Protein AF-0000000075737250 (afdb_homodimer)

Nearest PDB structures (foldseek):
  8gl3-assembly1_A  TM=5.917E-01  e=2.387E+00  synthetic construct
  6egc-assembly1_A  TM=5.040E-01  e=2.638E+00  synthetic construct
  6yue-assembly1_A-2  TM=3.062E-01  e=2.387E+00  Escherichia coli K-12
  7jh6-assembly4_D  TM=3.052E-01  e=5.858E+00  synthetic construct
  8gl3-assembly1_A  TM=5.915E-01  e=2.584E+00  synthetic construct

Solvent-accessible surface area (backbone atoms only — not comparable to full-atom values): 15837 Å² total; per-residue (Å²): 129,85,59,59,66,49,53,31,46,33,49,23,52,56,20,43,26,50,40,53,8,36,48,44,36,41,42,72,28,48,48,57,51,40,73,73,45,60,70,89,55,30,60,65,51,48,50,57,48,48,53,52,42,49,60,50,37,53,52,27,51,48,46,25,49,55,25,47,52,48,43,35,59,76,65,67,42,67,72,42,51,76,34,73,80,37,46,30,56,40,41,47,52,51,53,50,51,52,49,51,45,42,63,70,43,36,42,77,67,41,45,50,60,52,46,50,54,40,33,72,75,37,39,68,63,41,50,49,51,52,40,51,53,37,45,50,51,42,51,53,50,52,51,28,51,44,35,46,55,27,40,74,68,56,73,89,128,85,61,59,66,50,54,31,47,34,48,22,51,54,20,44,26,49,38,54,8,35,48,45,36,42,42,72,28,49,47,56,52,40,72,74,45,62,70,90,53,31,59,65,50,48,49,56,47,46,52,52,42,49,60,50,38,53,52,26,50,49,46,26,49,55,26,48,52,47,44,35,59,76,67,65,44,67,72,44,51,77,34,75,77,37,46,30,57,39,42,46,52,51,54,49,51,52,49,50,44,41,63,70,45,36,42,77,67,42,45,52,61,53,46,48,54,40,33,71,75,37,38,68,62,40,52,50,51,52,41,52,54,38,46,51,52,43,51,54,49,50,52,28,52,43,35,46,56,27,40,74,68,58,73,86

Structure (mmCIF, N/CA/C/O backbone):
data_AF-0000000075737250-model_v1
#
loop_
_entity.id
_entity.type
_entity.pdbx_description
1 polymer 'Copper resistance protein D domain-containing protein'
#
loop_
_atom_site.group_PDB
_atom_site.id
_atom_site.type_symbol
_atom_site.label_atom_id
_atom_site.label_alt_id
_atom_site.label_comp_id
_atom_site.label_asym_id
_atom_site.label_entity_id
_atom_site.label_seq_id
_atom_site.pdbx_PDB_ins_code
_atom_site.Cartn_x
_atom_site.Cartn_y
_atom_site.Cartn_z
_atom_site.occupancy
_atom_site.B_iso_or_equiv
_atom_site.auth_seq_id
_atom_site.auth_comp_id
_atom_site.auth_asym_id
_atom_site.auth_atom_id
_atom_site.pdbx_PDB_model_num
ATOM 1 N N . MET A 1 1 ? 3.637 -14.562 -28.312 1 54.25 1 MET A N 1
ATOM 2 C CA . MET A 1 1 ? 2.422 -13.781 -28.109 1 54.25 1 MET A CA 1
ATOM 3 C C . MET A 1 1 ? 2.352 -13.25 -26.672 1 54.25 1 MET A C 1
ATOM 5 O O . MET A 1 1 ? 2.867 -13.883 -25.75 1 54.25 1 MET A O 1
ATOM 9 N N . LEU A 1 2 ? 1.96 -12.047 -26.562 1 67.56 2 LEU A N 1
ATOM 10 C CA . LEU A 1 2 ? 1.907 -11.438 -25.234 1 67.56 2 LEU A CA 1
ATOM 11 C C . LEU A 1 2 ? 0.906 -12.172 -24.344 1 67.56 2 LEU A C 1
ATOM 13 O O . LEU A 1 2 ? -0.199 -12.5 -24.781 1 67.56 2 LEU A O 1
ATOM 17 N N . ASP A 1 3 ? 1.273 -12.703 -23.219 1 87.5 3 ASP A N 1
ATOM 18 C CA . ASP A 1 3 ? 0.398 -13.344 -22.25 1 87.5 3 ASP A CA 1
ATOM 19 C C . ASP A 1 3 ? -0.458 -12.312 -21.516 1 87.5 3 ASP A C 1
ATOM 21 O O . ASP A 1 3 ? -0.043 -11.766 -20.484 1 87.5 3 ASP A O 1
ATOM 25 N N . TRP A 1 4 ? -1.655 -12.023 -22.188 1 89.44 4 TRP A N 1
ATOM 26 C CA . TRP A 1 4 ? -2.523 -10.945 -21.703 1 89.44 4 TRP A CA 1
ATOM 27 C C . TRP A 1 4 ? -2.951 -11.188 -20.266 1 89.44 4 TRP A C 1
ATOM 29 O O . TRP A 1 4 ? -2.951 -10.266 -19.453 1 89.44 4 TRP A O 1
ATOM 39 N N . PRO A 1 5 ? -3.252 -12.383 -19.922 1 90.5 5 PRO A N 1
ATOM 40 C CA . PRO A 1 5 ? -3.629 -12.617 -18.516 1 90.5 5 PRO A CA 1
ATOM 41 C C . PRO A 1 5 ? -2.525 -12.227 -17.547 1 90.5 5 PRO A C 1
ATOM 43 O O . PRO A 1 5 ? -2.811 -11.711 -16.453 1 90.5 5 PRO A O 1
ATOM 46 N N . THR A 1 6 ? -1.335 -12.398 -17.938 1 91.81 6 THR A N 1
ATOM 47 C CA . THR A 1 6 ? -0.219 -12.016 -17.078 1 91.81 6 THR A CA 1
ATOM 48 C C . THR A 1 6 ? -0.12 -10.5 -16.969 1 91.81 6 THR A C 1
ATOM 50 O O . THR A 1 6 ? 0.128 -9.969 -15.883 1 91.81 6 THR A O 1
ATOM 53 N N . VAL A 1 7 ? -0.285 -9.828 -18.047 1 94.81 7 VAL A N 1
ATOM 54 C CA . VAL A 1 7 ? -0.243 -8.367 -18.062 1 94.81 7 VAL A CA 1
ATOM 55 C C . VAL A 1 7 ? -1.323 -7.809 -17.141 1 94.81 7 VAL A C 1
ATOM 57 O O . VAL A 1 7 ? -1.057 -6.918 -16.328 1 94.81 7 VAL A O 1
ATOM 60 N N . PHE A 1 8 ? -2.5 -8.344 -17.234 1 96.75 8 PHE A N 1
ATOM 61 C CA . PHE A 1 8 ? -3.605 -7.848 -16.422 1 96.75 8 PHE A CA 1
ATOM 62 C C . PHE A 1 8 ? -3.408 -8.203 -14.953 1 96.75 8 PHE A C 1
ATOM 64 O O . PHE A 1 8 ? -3.816 -7.457 -14.062 1 96.75 8 PHE A O 1
ATOM 71 N N . ARG A 1 9 ? -2.748 -9.32 -14.758 1 96.25 9 ARG A N 1
ATOM 72 C CA . ARG A 1 9 ? -2.395 -9.672 -13.383 1 96.25 9 ARG A CA 1
ATOM 73 C C . ARG A 1 9 ? -1.434 -8.648 -12.789 1 96.25 9 ARG A C 1
ATOM 75 O O . ARG A 1 9 ? -1.565 -8.266 -11.625 1 96.25 9 ARG A O 1
ATOM 82 N N . ILE A 1 10 ? -0.51 -8.211 -13.578 1 96.81 10 ILE A N 1
ATOM 83 C CA . ILE A 1 10 ? 0.449 -7.199 -13.148 1 96.81 10 ILE A CA 1
ATOM 84 C C . ILE A 1 10 ? -0.285 -5.906 -12.805 1 96.81 10 ILE A C 1
ATOM 86 O O . ILE A 1 10 ? -0.061 -5.324 -11.742 1 96.81 10 ILE A O 1
ATOM 90 N N . ILE A 1 11 ? -1.168 -5.496 -13.672 1 98 11 ILE A N 1
ATOM 91 C CA . ILE A 1 11 ? -1.945 -4.285 -13.438 1 98 11 ILE A CA 1
ATOM 92 C C . ILE A 1 11 ? -2.768 -4.434 -12.156 1 98 11 ILE A C 1
ATOM 94 O O . ILE A 1 11 ? -2.834 -3.512 -11.344 1 98 11 ILE A O 1
ATOM 98 N N . HIS A 1 12 ? -3.365 -5.602 -12.008 1 98.5 12 HIS A N 1
ATOM 99 C CA . HIS A 1 12 ? -4.219 -5.883 -10.859 1 98.5 12 HIS A CA 1
ATOM 100 C C . HIS A 1 12 ? -3.439 -5.773 -9.555 1 98.5 12 HIS A C 1
ATOM 102 O O . HIS A 1 12 ? -3.85 -5.055 -8.641 1 98.5 12 HIS A O 1
ATOM 108 N N . VAL A 1 13 ? -2.297 -6.391 -9.508 1 98.19 13 VAL A N 1
ATOM 109 C CA . VAL A 1 13 ? -1.513 -6.457 -8.273 1 98.19 13 VAL A CA 1
ATOM 110 C C . VAL A 1 13 ? -0.919 -5.082 -7.969 1 98.19 13 VAL A C 1
ATOM 112 O O . VAL A 1 13 ? -0.938 -4.637 -6.816 1 98.19 13 VAL A O 1
ATOM 115 N N . LEU A 1 14 ? -0.451 -4.383 -8.977 1 98.69 14 LEU A N 1
ATOM 116 C CA . LEU A 1 14 ? 0.078 -3.041 -8.758 1 98.69 14 LEU A CA 1
ATOM 117 C C . LEU A 1 14 ? -1.009 -2.105 -8.242 1 98.69 14 LEU A C 1
ATOM 119 O O . LEU A 1 14 ? -0.759 -1.291 -7.348 1 98.69 14 LEU A O 1
ATOM 123 N N . GLY A 1 15 ? -2.189 -2.207 -8.836 1 98.81 15 GLY A N 1
ATOM 124 C CA . GLY A 1 15 ? -3.312 -1.416 -8.359 1 98.81 15 GLY A CA 1
ATOM 125 C C . GLY A 1 15 ? -3.678 -1.715 -6.914 1 98.81 15 GLY A C 1
ATOM 126 O O . GLY A 1 15 ? -3.967 -0.801 -6.141 1 98.81 15 GLY A O 1
ATOM 127 N N . VAL A 1 16 ? -3.643 -2.986 -6.559 1 98.75 16 VAL A N 1
ATOM 128 C CA . VAL A 1 16 ? -3.99 -3.41 -5.207 1 98.75 16 VAL A CA 1
ATOM 129 C C . VAL A 1 16 ? -2.959 -2.879 -4.215 1 98.75 16 VAL A C 1
ATOM 131 O O . VAL A 1 16 ? -3.314 -2.4 -3.135 1 98.75 16 VAL A O 1
ATOM 134 N N . VAL A 1 17 ? -1.713 -2.934 -4.559 1 98.81 17 VAL A N 1
ATOM 135 C CA . VAL A 1 17 ? -0.652 -2.438 -3.686 1 98.81 17 VAL A CA 1
ATOM 136 C C . VAL A 1 17 ? -0.867 -0.953 -3.406 1 98.81 17 VAL A C 1
ATOM 138 O O . VAL A 1 17 ? -0.758 -0.509 -2.26 1 98.81 17 VAL A O 1
ATOM 141 N N . HIS A 1 18 ? -1.157 -0.229 -4.477 1 98.81 18 HIS A N 1
ATOM 142 C CA . HIS A 1 18 ? -1.388 1.203 -4.324 1 98.81 18 HIS A CA 1
ATOM 143 C C . HIS A 1 18 ? -2.654 1.477 -3.521 1 98.81 18 HIS A C 1
ATOM 145 O O . HIS A 1 18 ? -2.625 2.227 -2.545 1 98.81 18 HIS A O 1
ATOM 151 N N . TRP A 1 19 ? -3.752 0.821 -3.883 1 98.69 19 TRP A N 1
ATOM 152 C CA . TRP A 1 19 ? -5.074 1.078 -3.322 1 98.69 19 TRP A CA 1
ATOM 153 C C . TRP A 1 19 ? -5.156 0.604 -1.875 1 98.69 19 TRP A C 1
ATOM 155 O O . TRP A 1 19 ? -5.402 1.401 -0.967 1 98.69 19 TRP A O 1
ATOM 165 N N . ILE A 1 20 ? -4.859 -0.612 -1.604 1 98.75 20 ILE A N 1
ATOM 166 C CA . ILE A 1 20 ? -4.953 -1.181 -0.264 1 98.75 20 ILE A CA 1
ATOM 167 C C . ILE A 1 20 ? -3.834 -0.627 0.613 1 98.75 20 ILE A C 1
ATOM 169 O O . ILE A 1 20 ? -4.039 -0.361 1.8 1 98.75 20 ILE A O 1
ATOM 173 N N . GLY A 1 21 ? -2.67 -0.458 0.052 1 98.69 21 GLY A N 1
ATOM 174 C CA . GLY A 1 21 ? -1.596 0.183 0.793 1 98.69 21 GLY A CA 1
ATOM 175 C C . GLY A 1 21 ? -1.951 1.577 1.274 1 98.69 21 GLY A C 1
ATOM 176 O O . GLY A 1 21 ? -1.624 1.952 2.402 1 98.69 21 GLY A O 1
ATOM 177 N N . GLY A 1 22 ? -2.561 2.311 0.386 1 98.5 22 GLY A N 1
ATOM 178 C CA . GLY A 1 22 ? -3.02 3.633 0.779 1 98.5 22 GLY A CA 1
ATOM 179 C C . GLY A 1 22 ? -4.066 3.6 1.879 1 98.5 22 GLY A C 1
ATOM 180 O O . 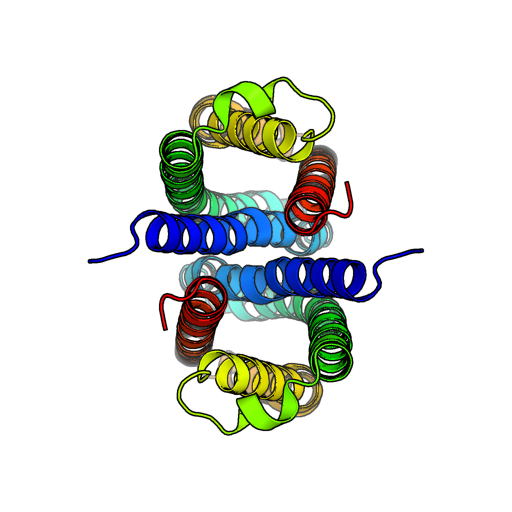GLY A 1 22 ? -4.043 4.43 2.791 1 98.5 22 GLY A O 1
ATOM 181 N N . LEU A 1 23 ? -4.934 2.645 1.768 1 98.38 23 LEU A N 1
ATOM 182 C CA . LEU A 1 23 ? -5.938 2.461 2.812 1 98.38 23 LEU A CA 1
ATOM 183 C C . LEU A 1 23 ? -5.273 2.172 4.156 1 98.38 23 LEU A C 1
ATOM 185 O O . LEU A 1 23 ? -5.676 2.727 5.18 1 98.38 23 LEU A O 1
ATOM 189 N N . LEU A 1 24 ? -4.289 1.346 4.145 1 98.75 24 LEU A N 1
ATOM 190 C CA . LEU A 1 24 ? -3.568 1.022 5.371 1 98.75 24 LEU A CA 1
ATOM 191 C C . LEU A 1 24 ? -2.846 2.25 5.918 1 98.75 24 LEU A C 1
ATOM 193 O O . LEU A 1 24 ? -2.803 2.459 7.133 1 98.75 24 LEU A O 1
ATOM 197 N N . PHE A 1 25 ? -2.332 3.055 5.059 1 98.81 25 PHE A N 1
ATOM 198 C CA . PHE A 1 25 ? -1.624 4.258 5.484 1 98.81 25 PHE A CA 1
ATOM 199 C C . PHE A 1 25 ? -2.578 5.242 6.148 1 98.81 25 PHE A C 1
ATOM 201 O O . PHE A 1 25 ? -2.25 5.828 7.18 1 98.81 25 PHE A O 1
ATOM 208 N N . VAL A 1 26 ? -3.736 5.402 5.539 1 97.94 26 VAL A N 1
ATOM 209 C CA . VAL A 1 26 ? -4.738 6.289 6.125 1 97.94 26 VAL A CA 1
ATOM 210 C C . VAL A 1 26 ? -5.148 5.766 7.5 1 97.94 26 VAL A C 1
ATOM 212 O O . VAL A 1 26 ? -5.242 6.535 8.461 1 97.94 26 VAL A O 1
ATOM 215 N N . THR A 1 27 ? -5.277 4.492 7.602 1 98.25 27 THR A N 1
ATOM 216 C CA . THR A 1 27 ? -5.801 3.857 8.805 1 98.25 27 THR A CA 1
ATOM 217 C C . THR A 1 27 ? -4.77 3.906 9.93 1 98.25 27 THR A C 1
ATOM 219 O O . THR A 1 27 ? -5.105 4.23 11.07 1 98.25 27 THR A O 1
ATOM 222 N N . PHE A 1 28 ? -3.525 3.672 9.57 1 98.5 28 PHE A N 1
ATOM 223 C CA . PHE A 1 28 ? -2.588 3.389 10.648 1 98.5 28 PHE A CA 1
ATOM 224 C C . PHE A 1 28 ? -1.606 4.543 10.828 1 98.5 28 PHE A C 1
ATOM 226 O O . PHE A 1 28 ? -0.837 4.562 11.797 1 98.5 28 PHE A O 1
ATOM 233 N N . VAL A 1 29 ? -1.65 5.512 9.922 1 98.38 29 VAL A N 1
ATOM 234 C CA . VAL A 1 29 ? -0.689 6.605 10.039 1 98.38 29 VAL A CA 1
ATOM 235 C C . VAL A 1 29 ? -1.427 7.941 10.07 1 98.38 29 VAL A C 1
ATOM 237 O O . VAL A 1 29 ? -1.33 8.688 11.047 1 98.38 29 VAL A O 1
ATOM 240 N N . ILE A 1 30 ? -2.287 8.203 9.078 1 97.31 30 ILE A N 1
ATOM 241 C CA . ILE A 1 30 ? -2.891 9.531 8.945 1 97.31 30 ILE A CA 1
ATOM 242 C C . ILE A 1 30 ? -3.879 9.758 10.086 1 97.31 30 ILE A C 1
ATOM 244 O O . ILE A 1 30 ? -3.717 10.688 10.883 1 97.31 30 ILE A O 1
ATOM 248 N N . LEU A 1 31 ? -4.824 8.867 10.203 1 96.62 31 LEU A N 1
ATOM 249 C CA . LEU A 1 31 ? -5.934 9.109 11.117 1 96.62 31 LEU A CA 1
ATOM 250 C C . LEU A 1 31 ? -5.453 9.109 12.57 1 96.62 31 LEU A C 1
ATOM 252 O O . LEU A 1 31 ? -5.773 10.016 13.336 1 96.62 31 LEU A O 1
ATOM 256 N N . PRO A 1 32 ? -4.586 8.172 12.945 1 96.88 32 PRO A N 1
ATOM 257 C CA . PRO A 1 32 ? -4.062 8.258 14.312 1 96.88 32 PRO A CA 1
ATOM 258 C C . PRO A 1 32 ? -3.236 9.516 14.547 1 96.88 32 PRO A C 1
ATOM 260 O O . PRO A 1 32 ? -3.27 10.078 15.648 1 96.88 32 PRO A O 1
ATOM 263 N N . SER A 1 33 ? -2.469 9.969 13.555 1 95.88 33 SER A N 1
ATOM 264 C CA . SER A 1 33 ? -1.669 11.18 13.695 1 95.88 33 SER A CA 1
ATOM 265 C C . SER A 1 33 ? -2.555 12.414 13.844 1 95.88 33 SER A C 1
ATOM 267 O O . SER A 1 33 ? -2.244 13.312 14.625 1 95.88 33 SER A O 1
ATOM 269 N N . LEU A 1 34 ? -3.643 12.43 13.102 1 93.81 34 LEU A N 1
ATOM 270 C CA . LEU A 1 34 ? -4.574 13.547 13.188 1 93.81 34 LEU A CA 1
ATOM 271 C C . LEU A 1 34 ? -5.211 13.617 14.57 1 93.81 34 LEU A C 1
ATOM 273 O O . LEU A 1 34 ? -5.438 14.711 15.102 1 93.81 34 LEU A O 1
ATOM 277 N N . LEU A 1 35 ? -5.43 12.438 15.172 1 94.62 35 LEU A N 1
ATOM 278 C CA . LEU A 1 35 ? -6.062 12.391 16.484 1 94.62 35 LEU A CA 1
ATOM 279 C C . LEU A 1 35 ? -5.121 12.922 17.562 1 94.62 35 LEU A C 1
ATOM 281 O O . LEU A 1 35 ? -5.559 13.258 18.656 1 94.62 35 LEU A O 1
ATOM 285 N N . ASP A 1 36 ? -3.793 13.086 17.203 1 93.69 36 ASP A N 1
ATOM 286 C CA . ASP A 1 36 ? -2.799 13.633 18.125 1 93.69 36 ASP A CA 1
ATOM 287 C C . ASP A 1 36 ? -2.637 15.133 17.922 1 93.69 36 ASP A C 1
ATOM 289 O O . ASP A 1 36 ? -1.916 15.789 18.688 1 93.69 36 ASP A O 1
ATOM 293 N N . MET A 1 37 ? -3.314 15.695 16.938 1 92.25 37 MET A N 1
ATOM 294 C CA . MET A 1 37 ? -3.186 17.109 16.609 1 92.25 37 MET A CA 1
ATOM 295 C C . MET A 1 37 ? -4.32 17.922 17.234 1 92.25 37 MET A C 1
ATOM 297 O O . MET A 1 37 ? -5.293 17.344 17.734 1 92.25 37 MET A O 1
ATOM 301 N N . GLU A 1 38 ? -4.137 19.25 17.188 1 92.56 38 GLU A N 1
ATOM 302 C CA . GLU A 1 38 ? -5.215 20.156 17.594 1 92.56 38 GLU A CA 1
ATOM 303 C C . GLU A 1 38 ? -6.43 20 16.672 1 92.56 38 GLU A C 1
ATOM 305 O O . GLU A 1 38 ? -6.289 19.844 15.461 1 92.56 38 GLU A O 1
ATOM 310 N N . ALA A 1 39 ? -7.566 20.031 17.281 1 90.56 39 ALA A N 1
ATOM 311 C CA . ALA A 1 39 ? -8.828 19.781 16.578 1 90.56 39 ALA A CA 1
ATOM 312 C C . ALA A 1 39 ? -8.984 20.703 15.375 1 90.56 39 ALA A C 1
ATOM 314 O O . ALA A 1 39 ? -9.477 20.281 14.32 1 90.56 39 ALA A O 1
ATOM 315 N N . THR A 1 40 ? -8.539 21.953 15.477 1 88.56 40 THR A N 1
ATOM 316 C CA . THR A 1 40 ? -8.758 22.969 14.445 1 88.56 40 THR A CA 1
ATOM 317 C C . THR A 1 40 ? -7.914 22.656 13.211 1 88.56 40 THR A C 1
ATOM 319 O O . THR A 1 40 ? -8.195 23.172 12.125 1 88.56 40 THR A O 1
ATOM 322 N N . ARG A 1 41 ? -6.957 21.75 13.352 1 89.81 41 ARG A N 1
ATOM 323 C CA . ARG A 1 41 ? -6.035 21.5 12.25 1 89.81 41 ARG A CA 1
ATOM 324 C C . ARG A 1 41 ? -6.359 20.188 11.562 1 89.81 41 ARG A C 1
ATOM 326 O O . ARG A 1 41 ? -5.875 19.922 10.461 1 89.81 41 ARG A O 1
ATOM 333 N N . ARG A 1 42 ? -7.195 19.422 12.141 1 91.56 42 ARG A N 1
ATOM 334 C CA . ARG A 1 42 ? -7.434 18.062 11.695 1 91.56 42 ARG A CA 1
ATOM 335 C C . ARG A 1 42 ? -8.18 18.031 10.367 1 91.56 42 ARG A C 1
ATOM 337 O O . ARG A 1 42 ? -7.73 17.406 9.406 1 91.56 42 ARG A O 1
ATOM 344 N N . LEU A 1 43 ? -9.242 18.734 10.344 1 89.69 43 LEU A N 1
ATOM 345 C CA . LEU A 1 43 ? -10.133 18.641 9.195 1 89.69 43 LEU A CA 1
ATOM 346 C C . LEU A 1 43 ? -9.461 19.156 7.934 1 89.69 43 LEU A C 1
ATOM 348 O O . LEU A 1 43 ? -9.461 18.484 6.902 1 89.69 43 LEU A O 1
ATOM 352 N N . PRO A 1 44 ? -8.828 20.328 7.965 1 88.38 44 PRO A N 1
ATOM 353 C CA . PRO A 1 44 ? -8.195 20.812 6.734 1 88.38 44 PRO A CA 1
ATOM 354 C C . PRO A 1 44 ? -7.09 19.891 6.238 1 88.38 44 PRO A C 1
ATOM 356 O O . PRO A 1 44 ? -6.941 19.688 5.031 1 88.38 44 PRO A O 1
ATOM 359 N N . LEU A 1 45 ? -6.359 19.391 7.102 1 90.5 45 LEU A N 1
ATOM 360 C CA . LEU A 1 45 ? -5.277 18.484 6.723 1 90.5 45 LEU A CA 1
ATOM 361 C C . LEU A 1 45 ? -5.828 17.188 6.156 1 90.5 45 LEU A C 1
ATOM 363 O O . LEU A 1 45 ? -5.355 16.703 5.125 1 90.5 45 LEU A O 1
ATOM 367 N N . PHE A 1 46 ? -6.805 16.641 6.867 1 91.69 46 PHE A N 1
ATOM 368 C CA . PHE A 1 46 ? -7.422 15.414 6.395 1 91.69 46 PHE A CA 1
ATOM 369 C C . PHE A 1 46 ? -8.023 15.602 5.008 1 91.69 46 PHE A C 1
ATOM 371 O O . PHE A 1 46 ? -7.871 14.742 4.137 1 91.69 46 PHE A O 1
ATOM 378 N N . ASP A 1 47 ? -8.633 16.703 4.816 1 88.81 47 ASP A N 1
ATOM 379 C CA . ASP A 1 47 ? -9.273 16.984 3.539 1 88.81 47 ASP A CA 1
ATOM 380 C C . ASP A 1 47 ? -8.25 17.047 2.408 1 88.81 47 ASP A C 1
ATOM 382 O O . ASP A 1 47 ? -8.484 16.484 1.331 1 88.81 47 ASP A O 1
ATOM 386 N N . ALA A 1 48 ? -7.215 17.656 2.611 1 90.44 48 ALA A N 1
ATOM 387 C CA . ALA A 1 48 ? -6.184 17.812 1.59 1 90.44 48 ALA A CA 1
ATOM 388 C C . ALA A 1 48 ? -5.578 16.453 1.227 1 90.44 48 ALA A C 1
ATOM 390 O O . ALA A 1 48 ? -5.445 16.125 0.046 1 90.44 48 ALA A O 1
ATOM 391 N N . LEU A 1 49 ? -5.246 15.68 2.25 1 94.38 49 LEU A N 1
ATOM 392 C CA . LEU A 1 49 ? -4.621 14.375 2.029 1 94.38 49 LEU A CA 1
ATOM 393 C C . LEU A 1 49 ? -5.613 13.398 1.412 1 94.38 49 LEU A C 1
ATOM 395 O O . LEU A 1 49 ? -5.266 12.656 0.491 1 94.38 49 LEU A O 1
ATOM 399 N N . GLU A 1 50 ? -6.816 13.43 1.92 1 91.31 50 GLU A N 1
ATOM 400 C CA . GLU A 1 50 ? -7.848 12.508 1.445 1 91.31 50 GLU A CA 1
ATOM 401 C C . GLU A 1 50 ? -8.219 12.805 -0.006 1 91.31 50 GLU A C 1
ATOM 403 O O . GLU A 1 50 ? -8.422 11.875 -0.798 1 91.31 50 GLU A O 1
ATOM 408 N N . ARG A 1 51 ? -8.352 14.062 -0.357 1 91.12 51 ARG A N 1
ATOM 409 C CA . ARG A 1 51 ? -8.703 14.43 -1.726 1 91.12 51 ARG A CA 1
ATOM 410 C C . ARG A 1 51 ? -7.641 13.945 -2.709 1 91.12 51 ARG A C 1
ATOM 412 O O . ARG A 1 51 ? -7.969 13.445 -3.787 1 91.12 51 ARG A O 1
ATOM 419 N N . ARG A 1 52 ? -6.453 14.102 -2.387 1 95 52 ARG A N 1
ATOM 420 C CA . ARG A 1 52 ? -5.359 13.688 -3.26 1 95 52 ARG A CA 1
ATOM 421 C C . ARG A 1 52 ? -5.328 12.172 -3.416 1 95 52 ARG A C 1
ATOM 423 O O . ARG A 1 52 ? -5.176 11.656 -4.527 1 95 52 ARG A O 1
ATOM 430 N N . PHE A 1 53 ? -5.473 11.555 -2.287 1 96.88 53 PHE A N 1
ATOM 431 C CA . PHE A 1 53 ? -5.449 10.102 -2.359 1 96.88 53 PHE A CA 1
ATOM 432 C C . PHE A 1 53 ? -6.688 9.57 -3.074 1 96.88 53 PHE A C 1
ATOM 434 O O . PHE A 1 53 ? -6.598 8.633 -3.867 1 96.88 53 PHE A O 1
ATOM 441 N N . ALA A 1 54 ? -7.812 10.125 -2.746 1 94.56 54 ALA A N 1
ATOM 442 C CA . ALA A 1 54 ? -9.055 9.656 -3.346 1 94.56 54 ALA A CA 1
ATOM 443 C C . ALA A 1 54 ? -9.008 9.766 -4.867 1 94.56 54 ALA A C 1
ATOM 445 O O . ALA A 1 54 ? -9.516 8.898 -5.578 1 94.56 54 ALA A O 1
ATOM 446 N N . ALA A 1 55 ? -8.453 10.789 -5.383 1 95.12 55 ALA A N 1
ATOM 447 C CA . ALA A 1 55 ? -8.312 10.953 -6.828 1 95.12 55 ALA A CA 1
ATOM 448 C C . ALA A 1 55 ? -7.48 9.82 -7.43 1 95.12 55 ALA A C 1
ATOM 450 O O . ALA A 1 55 ? -7.812 9.297 -8.492 1 95.12 55 ALA A O 1
ATOM 451 N N . GLN A 1 56 ? -6.438 9.422 -6.766 1 97.94 56 GLN A N 1
ATOM 452 C CA . GLN A 1 56 ? -5.59 8.328 -7.223 1 97.94 56 GLN A CA 1
ATOM 453 C C . GLN A 1 56 ? -6.289 6.98 -7.043 1 97.94 56 GLN A C 1
ATOM 455 O O . GLN A 1 56 ? -6.199 6.105 -7.906 1 97.94 56 GLN A O 1
ATOM 460 N N . ALA A 1 57 ? -6.953 6.84 -5.863 1 97.38 57 ALA A N 1
ATOM 461 C CA . ALA A 1 57 ? -7.621 5.582 -5.543 1 97.38 57 ALA A CA 1
ATOM 462 C C . ALA A 1 57 ? -8.734 5.281 -6.547 1 97.38 57 ALA A C 1
ATOM 464 O O . ALA A 1 57 ? -8.992 4.117 -6.859 1 97.38 57 ALA A O 1
ATOM 465 N N . ARG A 1 58 ? -9.375 6.305 -7.09 1 97.12 58 ARG A N 1
ATOM 466 C CA . ARG A 1 58 ? -10.391 6.105 -8.117 1 97.12 58 ARG A CA 1
ATOM 467 C C . ARG A 1 58 ? -9.789 5.445 -9.359 1 97.12 58 ARG A C 1
ATOM 469 O O . ARG A 1 58 ? -10.383 4.523 -9.922 1 97.12 58 ARG A O 1
ATOM 476 N N . ILE A 1 59 ? -8.656 5.863 -9.68 1 98.19 59 ILE A N 1
ATOM 477 C CA . ILE A 1 59 ? -7.984 5.305 -10.852 1 98.19 59 ILE A CA 1
ATOM 478 C C . ILE A 1 59 ? -7.527 3.879 -10.555 1 98.19 59 ILE A C 1
ATOM 480 O O . ILE A 1 59 ? -7.793 2.961 -11.336 1 98.19 59 ILE A O 1
ATOM 484 N N . SER A 1 60 ? -6.895 3.688 -9.453 1 98.31 60 SER A N 1
ATOM 485 C CA . SER A 1 60 ? -6.352 2.369 -9.148 1 98.31 60 SER A CA 1
ATOM 486 C C . SER A 1 60 ? -7.465 1.345 -8.945 1 98.31 60 SER A C 1
ATOM 488 O O . SER A 1 60 ? -7.34 0.195 -9.367 1 98.31 60 SER A O 1
ATOM 490 N N . THR A 1 61 ? -8.547 1.754 -8.266 1 98 61 THR A N 1
ATOM 491 C CA . THR A 1 61 ? -9.648 0.819 -8.055 1 98 61 THR A CA 1
ATOM 492 C C . THR A 1 61 ? -10.305 0.446 -9.383 1 98 61 THR A C 1
ATOM 494 O O . THR A 1 61 ? -10.711 -0.701 -9.578 1 98 61 THR A O 1
ATOM 497 N N . LEU A 1 62 ? -10.398 1.378 -10.312 1 98.5 62 LEU A N 1
ATOM 498 C CA . LEU A 1 62 ? -10.945 1.069 -11.633 1 98.5 62 LEU A CA 1
ATOM 499 C C . LEU A 1 62 ? -10.039 0.1 -12.383 1 98.5 62 LEU A C 1
ATOM 501 O O . LEU A 1 62 ? -10.523 -0.848 -13.008 1 98.5 62 LEU A O 1
ATOM 505 N N . LEU A 1 63 ? -8.75 0.337 -12.336 1 98.75 63 LEU A N 1
ATOM 506 C CA . LEU A 1 63 ? -7.789 -0.548 -12.984 1 98.75 63 LEU A CA 1
ATOM 507 C C . LEU A 1 63 ? -7.852 -1.949 -12.391 1 98.75 63 LEU A C 1
ATOM 509 O O . LEU A 1 63 ? -7.777 -2.943 -13.117 1 98.75 63 LEU A O 1
ATOM 513 N N . VAL A 1 64 ? -7.984 -2.012 -11.055 1 98.75 64 VAL A N 1
ATOM 514 C CA . VAL A 1 64 ? -8.094 -3.297 -10.367 1 98.75 64 VAL A CA 1
ATOM 515 C C . VAL A 1 64 ? -9.359 -4.02 -10.82 1 98.75 64 VAL A C 1
ATOM 517 O O . VAL A 1 64 ? -9.336 -5.227 -11.07 1 98.75 64 VAL A O 1
ATOM 520 N N . GLY A 1 65 ? -10.445 -3.271 -10.922 1 98.5 65 GLY A N 1
ATOM 521 C CA . GLY A 1 65 ? -11.688 -3.865 -11.391 1 98.5 65 GLY A CA 1
ATOM 522 C C . GLY A 1 65 ? -11.602 -4.379 -12.812 1 98.5 65 GLY A C 1
ATOM 523 O O . GLY A 1 65 ? -11.977 -5.52 -13.094 1 98.5 65 GLY A O 1
ATOM 524 N N . ILE A 1 66 ? -11.102 -3.504 -13.727 1 98.5 66 ILE A N 1
ATOM 525 C CA . ILE A 1 66 ? -10.984 -3.861 -15.141 1 98.5 66 ILE A CA 1
ATOM 526 C C . ILE A 1 66 ? -10.102 -5.098 -15.281 1 98.5 66 ILE A C 1
ATOM 528 O O . ILE A 1 66 ? -10.469 -6.055 -15.969 1 98.5 66 ILE A O 1
ATOM 532 N N . SER A 1 67 ? -8.984 -5.105 -14.633 1 98.25 67 SER A N 1
ATOM 533 C CA . SER A 1 67 ? -8.062 -6.234 -14.727 1 98.25 67 SER A CA 1
ATOM 534 C C . SER A 1 67 ? -8.641 -7.477 -14.062 1 98.25 67 SER A C 1
ATOM 536 O O . SER A 1 67 ? -8.5 -8.586 -14.57 1 98.25 67 SER A O 1
ATOM 538 N N . GLY A 1 68 ? -9.328 -7.324 -12.93 1 97.56 68 GLY A N 1
ATOM 539 C CA . GLY A 1 68 ? -9.953 -8.453 -12.25 1 97.56 68 GLY A CA 1
ATOM 540 C C . GLY A 1 68 ? -11.023 -9.125 -13.078 1 97.56 68 GLY A C 1
ATOM 541 O O . GLY A 1 68 ? -11.047 -10.352 -13.195 1 97.56 68 GLY A O 1
ATOM 542 N N . PHE A 1 69 ? -11.867 -8.336 -13.68 1 98.06 69 PHE A N 1
ATOM 543 C CA . PHE A 1 69 ? -12.938 -8.883 -14.508 1 98.06 69 PHE A CA 1
ATOM 544 C C . PHE A 1 69 ? -12.375 -9.539 -15.758 1 98.06 69 PHE A C 1
ATOM 546 O O . PHE A 1 69 ? -12.906 -10.547 -16.234 1 98.06 69 PHE A O 1
ATOM 553 N N . TYR A 1 70 ? -11.375 -8.922 -16.297 1 97.88 70 TYR A N 1
ATOM 554 C CA . TYR A 1 70 ? -10.742 -9.562 -17.453 1 97.88 70 TYR A CA 1
ATOM 555 C C . TYR A 1 70 ? -10.195 -10.938 -17.078 1 97.88 70 TYR A C 1
ATOM 557 O O . TYR A 1 70 ? -10.344 -11.898 -17.828 1 97.88 70 TYR A O 1
ATOM 565 N N . MET A 1 71 ? -9.547 -11.016 -15.969 1 95.81 71 MET A N 1
ATOM 566 C CA . MET A 1 71 ? -8.984 -12.297 -15.547 1 95.81 71 MET A CA 1
ATOM 567 C C . MET A 1 71 ? -10.094 -13.305 -15.281 1 95.81 71 MET A C 1
ATOM 569 O O . MET A 1 71 ? -9.938 -14.492 -15.578 1 95.81 71 MET A O 1
ATOM 573 N N . LEU A 1 72 ? -11.156 -12.844 -14.703 1 95.12 72 LEU A N 1
ATOM 574 C CA . LEU A 1 72 ? -12.297 -13.727 -14.516 1 95.12 72 LEU A CA 1
ATOM 575 C C . LEU A 1 72 ? -12.766 -14.305 -15.852 1 95.12 72 LEU A C 1
ATOM 577 O O . LEU A 1 72 ? -13.062 -15.492 -15.945 1 95.12 72 LEU A O 1
ATOM 581 N N . TYR A 1 73 ? -12.812 -13.445 -16.781 1 95.81 73 TYR A N 1
ATOM 582 C CA . TYR A 1 73 ? -13.227 -13.836 -18.125 1 95.81 73 TYR A CA 1
ATOM 583 C C . TYR A 1 73 ? -12.195 -14.75 -18.781 1 95.81 73 TYR A C 1
ATOM 585 O O . TYR A 1 73 ? -12.539 -15.82 -19.281 1 95.81 73 TYR A O 1
ATOM 593 N N . ALA A 1 74 ? -11.008 -14.375 -18.766 1 94.5 74 ALA A N 1
ATOM 594 C CA . ALA A 1 74 ? -9.93 -15.094 -19.438 1 94.5 74 ALA A CA 1
ATOM 595 C C . ALA A 1 74 ? -9.75 -16.5 -18.844 1 94.5 74 ALA A C 1
ATOM 597 O O . ALA A 1 74 ? -9.445 -17.453 -19.562 1 94.5 74 ALA A O 1
ATOM 598 N N . TYR A 1 75 ? -9.969 -16.641 -17.547 1 92.38 75 TYR A N 1
ATOM 599 C CA . TYR A 1 75 ? -9.758 -17.922 -16.875 1 92.38 75 TYR A CA 1
ATOM 600 C C . TYR A 1 75 ? -11.086 -18.656 -16.672 1 92.38 75 TYR A C 1
ATOM 602 O O . TYR A 1 75 ? -11.117 -19.734 -16.078 1 92.38 75 TYR A O 1
ATOM 610 N N . ASP A 1 76 ? -12.156 -18.109 -17.172 1 93.44 76 ASP A N 1
ATOM 611 C CA . ASP A 1 76 ? -13.492 -18.703 -17.078 1 93.44 76 ASP A CA 1
ATOM 612 C C . ASP A 1 76 ? -13.797 -19.125 -15.648 1 93.44 76 ASP A C 1
ATOM 614 O O . ASP A 1 76 ? -14.156 -20.281 -15.398 1 93.44 76 ASP A O 1
ATOM 618 N N . ARG A 1 77 ? -13.641 -18.172 -14.711 1 92.12 77 ARG A N 1
ATOM 619 C CA . ARG A 1 77 ? -13.805 -18.484 -13.297 1 92.12 77 ARG A CA 1
ATOM 620 C C . ARG A 1 77 ? -15.117 -17.922 -12.758 1 92.12 77 ARG A C 1
ATOM 622 O O . ARG A 1 77 ? -15.266 -17.719 -11.555 1 92.12 77 ARG A O 1
ATOM 629 N N . TRP A 1 78 ? -16.078 -17.75 -13.555 1 92.44 78 TRP A N 1
ATOM 630 C CA . TRP A 1 78 ? -17.359 -17.188 -13.148 1 92.44 78 TRP A CA 1
ATOM 631 C C . TRP A 1 78 ? -18.078 -18.094 -12.172 1 92.44 78 TRP A C 1
ATOM 633 O O . TRP A 1 78 ? -18.688 -17.641 -11.211 1 92.44 78 TRP A O 1
ATOM 643 N N . ALA A 1 79 ? -18.031 -19.344 -12.406 1 90.81 79 ALA A N 1
ATOM 644 C CA . ALA A 1 79 ? -18.719 -20.312 -11.562 1 90.81 79 ALA A CA 1
ATOM 645 C C . ALA A 1 79 ? -18.094 -20.359 -10.164 1 90.81 79 ALA A C 1
ATOM 647 O O . ALA A 1 79 ? -18.781 -20.656 -9.188 1 90.81 79 ALA A O 1
ATOM 648 N N . GLN A 1 80 ? -16.812 -19.984 -10.07 1 90.19 80 GLN A N 1
ATOM 649 C CA . GLN A 1 80 ? -16.109 -20.031 -8.789 1 90.19 80 GLN A CA 1
ATOM 650 C C . GLN A 1 80 ? -16.531 -18.891 -7.879 1 90.19 80 GLN A C 1
ATOM 652 O O . GLN A 1 80 ? -16.344 -18.953 -6.664 1 90.19 80 GLN A O 1
ATOM 657 N N . LEU A 1 81 ? -17.125 -18 -8.461 1 90.88 81 LEU A N 1
ATOM 658 C CA . LEU A 1 81 ? -17.625 -16.891 -7.656 1 90.88 81 LEU A CA 1
ATOM 659 C C . LEU A 1 81 ? -18.703 -17.359 -6.684 1 90.88 81 LEU A C 1
ATOM 661 O O . LEU A 1 81 ? -18.828 -16.812 -5.582 1 90.88 81 LEU A O 1
ATOM 665 N N . ALA A 1 82 ? -19.406 -18.422 -7 1 89.19 82 ALA A N 1
ATOM 666 C CA . ALA A 1 82 ? -20.516 -18.922 -6.184 1 89.19 82 ALA A CA 1
ATOM 667 C C . ALA A 1 82 ? -20.078 -20.109 -5.328 1 89.19 82 ALA A C 1
ATOM 669 O O . ALA A 1 82 ? -20.859 -20.594 -4.504 1 89.19 82 ALA A O 1
ATOM 670 N N . ASP A 1 83 ? -18.938 -20.516 -5.477 1 90.31 83 ASP A N 1
ATOM 671 C CA . ASP A 1 83 ? -18.406 -21.641 -4.727 1 90.31 83 ASP A CA 1
ATOM 672 C C . ASP A 1 83 ? -17.703 -21.188 -3.451 1 90.31 83 ASP A C 1
ATOM 674 O O . ASP A 1 83 ? -16.703 -20.469 -3.51 1 90.31 83 ASP A O 1
ATOM 678 N N . PRO A 1 84 ? -18.188 -21.594 -2.305 1 89.62 84 PRO A N 1
ATOM 679 C CA . PRO A 1 84 ? -17.625 -21.141 -1.031 1 89.62 84 PRO A CA 1
ATOM 680 C C . PRO A 1 84 ? -16.156 -21.531 -0.879 1 89.62 84 PRO A C 1
ATOM 682 O O . PRO A 1 84 ? -15.438 -20.938 -0.072 1 89.62 84 PRO A O 1
ATOM 685 N N . GLN A 1 85 ? -15.719 -22.516 -1.601 1 88.06 85 GLN A N 1
ATOM 686 C CA . GLN A 1 85 ? -14.312 -22.922 -1.55 1 88.06 85 GLN A CA 1
ATOM 687 C C . GLN A 1 85 ? -13.398 -21.797 -2.049 1 88.06 85 GLN A C 1
ATOM 689 O O . GLN A 1 85 ? -12.227 -21.734 -1.682 1 88.06 85 GLN A O 1
ATOM 694 N N . PHE A 1 86 ? -14.008 -20.922 -2.824 1 92.5 86 PHE A N 1
ATOM 695 C CA . PHE A 1 86 ? -13.266 -19.797 -3.381 1 92.5 86 PHE A CA 1
ATOM 696 C C . PHE A 1 86 ? -13.773 -18.469 -2.814 1 92.5 86 PHE A C 1
ATOM 698 O O . PHE A 1 86 ? -13.961 -17.5 -3.555 1 92.5 86 PHE A O 1
ATOM 705 N N . TRP A 1 87 ? -13.961 -18.438 -1.543 1 92.94 87 TRP A N 1
ATOM 706 C CA . TRP A 1 87 ? -14.578 -17.297 -0.877 1 92.94 87 TRP A CA 1
ATOM 707 C C . TRP A 1 87 ? -13.789 -16.016 -1.138 1 92.94 87 TRP A C 1
ATOM 709 O O . TRP A 1 87 ? -14.344 -14.922 -1.125 1 92.94 87 TRP A O 1
ATOM 719 N N . TRP A 1 88 ? -12.461 -16.125 -1.385 1 93.38 88 TRP A N 1
ATOM 720 C CA . TRP A 1 88 ? -11.625 -14.953 -1.576 1 93.38 88 TRP A CA 1
ATOM 721 C C . TRP A 1 88 ? -12.008 -14.211 -2.855 1 93.38 88 TRP A C 1
ATOM 723 O O . TRP A 1 88 ? -11.844 -12.992 -2.949 1 93.38 88 TRP A O 1
ATOM 733 N N . LEU A 1 89 ? -12.477 -14.938 -3.824 1 95.12 89 LEU A N 1
ATOM 734 C CA . LEU A 1 89 ? -12.898 -14.289 -5.062 1 95.12 89 LEU A CA 1
ATOM 735 C C . LEU A 1 89 ? -14.109 -13.398 -4.828 1 95.12 89 LEU A C 1
ATOM 737 O O . LEU A 1 89 ? -14.133 -12.25 -5.27 1 95.12 89 LEU A O 1
ATOM 741 N N . SER A 1 90 ? -15.086 -13.938 -4.117 1 95.31 90 SER A N 1
ATOM 742 C CA . SER A 1 90 ? -16.266 -13.156 -3.762 1 95.31 90 SER A CA 1
ATOM 743 C C . SER A 1 90 ? -15.906 -12 -2.834 1 95.31 90 SER A C 1
ATOM 745 O O . SER A 1 90 ? -16.484 -10.914 -2.92 1 95.31 90 SER A O 1
ATOM 747 N N . ALA A 1 91 ? -14.977 -12.281 -1.947 1 96.44 91 ALA A N 1
ATOM 748 C CA . ALA A 1 91 ? -14.523 -11.234 -1.037 1 96.44 91 ALA A CA 1
ATOM 749 C C . ALA A 1 91 ? -13.867 -10.094 -1.802 1 96.44 91 ALA A C 1
ATOM 751 O O . ALA A 1 91 ? -14.07 -8.922 -1.478 1 96.44 91 ALA A O 1
ATOM 752 N N . MET A 1 92 ? -13.055 -10.477 -2.822 1 97.69 92 MET A N 1
ATOM 753 C CA . MET A 1 92 ? -12.422 -9.461 -3.66 1 97.69 92 MET A CA 1
ATOM 754 C C . MET A 1 92 ? -13.477 -8.609 -4.359 1 97.69 92 MET A C 1
ATOM 756 O O . MET A 1 92 ? -13.359 -7.379 -4.395 1 97.69 92 MET A O 1
ATOM 760 N N . LEU A 1 93 ? -14.461 -9.219 -4.891 1 97.5 93 LEU A N 1
ATOM 761 C CA . LEU A 1 93 ? -15.508 -8.516 -5.613 1 97.5 93 LEU A CA 1
ATOM 762 C C . LEU A 1 93 ? -16.312 -7.633 -4.672 1 97.5 93 LEU A C 1
ATOM 764 O O . LEU A 1 93 ? -16.625 -6.48 -4.996 1 97.5 93 LEU A O 1
ATOM 768 N N . GLY A 1 94 ? -16.688 -8.18 -3.543 1 97.5 94 GLY A N 1
ATOM 769 C CA . GLY A 1 94 ? -17.438 -7.41 -2.557 1 97.5 94 GLY A CA 1
ATOM 770 C C . GLY A 1 94 ? -16.672 -6.191 -2.064 1 97.5 94 GLY A C 1
ATOM 771 O O . GLY A 1 94 ? -17.234 -5.094 -1.995 1 97.5 94 GLY A O 1
ATOM 772 N N . LEU A 1 95 ? -15.391 -6.43 -1.703 1 98.12 95 LEU A N 1
ATOM 773 C CA . LEU A 1 95 ? -14.539 -5.332 -1.257 1 98.12 95 LEU A CA 1
ATOM 774 C C . LEU A 1 95 ? -14.43 -4.262 -2.338 1 98.12 95 LEU A C 1
ATOM 776 O O . LEU A 1 95 ? -14.531 -3.066 -2.047 1 98.12 95 LEU A O 1
ATOM 780 N N . TRP A 1 96 ? -14.211 -4.711 -3.539 1 98.31 96 TRP A N 1
ATOM 781 C CA . TRP A 1 96 ? -14.109 -3.803 -4.676 1 98.31 96 TRP A CA 1
ATOM 782 C C . TRP A 1 96 ? -15.383 -2.984 -4.832 1 98.31 96 TRP A C 1
ATOM 784 O O . TRP A 1 96 ? -15.336 -1.762 -4.988 1 98.31 96 TRP A O 1
ATOM 794 N N . ALA A 1 97 ? -16.578 -3.582 -4.734 1 97.56 97 ALA A N 1
ATOM 795 C CA . ALA A 1 97 ? -17.859 -2.904 -4.887 1 97.56 97 ALA A CA 1
ATOM 796 C C . ALA A 1 97 ? -18.062 -1.86 -3.791 1 97.56 97 ALA A C 1
ATOM 798 O O . ALA A 1 97 ? -18.531 -0.751 -4.062 1 97.56 97 ALA A O 1
ATOM 799 N N . ILE A 1 98 ? -17.688 -2.221 -2.627 1 96.81 98 ILE A N 1
ATOM 800 C CA . ILE A 1 98 ? -17.797 -1.296 -1.505 1 96.81 98 ILE A CA 1
ATOM 801 C C . ILE A 1 98 ? -16.969 -0.049 -1.771 1 96.81 98 ILE A C 1
ATOM 803 O O . ILE A 1 98 ? -17.438 1.076 -1.604 1 96.81 98 ILE A O 1
ATOM 807 N N . PHE A 1 99 ? -15.781 -0.212 -2.254 1 96.62 99 PHE A N 1
ATOM 808 C CA . PHE A 1 99 ? -14.883 0.917 -2.463 1 96.62 99 PHE A CA 1
ATOM 809 C C . PHE A 1 99 ? -15.328 1.745 -3.664 1 96.62 99 PHE A C 1
ATOM 811 O O . PHE A 1 99 ? -15.18 2.969 -3.67 1 96.62 99 PHE A O 1
ATOM 818 N N . ILE A 1 100 ? -15.883 1.106 -4.688 1 96.12 100 ILE A N 1
ATOM 819 C CA . ILE A 1 100 ? -16.406 1.842 -5.836 1 96.12 100 ILE A CA 1
ATOM 820 C C . ILE A 1 100 ? -17.547 2.758 -5.387 1 96.12 100 ILE A C 1
ATOM 822 O O . ILE A 1 100 ? -17.562 3.939 -5.742 1 96.12 100 ILE A O 1
ATOM 826 N N . VAL A 1 101 ? -18.406 2.223 -4.566 1 93.25 101 VAL A N 1
ATOM 827 C CA . VAL A 1 101 ? -19.516 3.016 -4.062 1 93.25 101 VAL A CA 1
ATOM 828 C C . VAL A 1 101 ? -19 4.145 -3.18 1 93.25 101 VAL A C 1
ATOM 830 O O . VAL A 1 101 ? -19.422 5.297 -3.32 1 93.25 101 VAL A O 1
ATOM 833 N N . MET A 1 102 ? -18.078 3.762 -2.369 1 91.38 102 MET A N 1
ATOM 834 C CA . MET A 1 102 ? -17.547 4.75 -1.436 1 91.38 102 MET A CA 1
ATOM 835 C C . MET A 1 102 ? -16.828 5.867 -2.18 1 91.38 102 MET A C 1
ATOM 837 O O . MET A 1 102 ? -17.031 7.047 -1.887 1 91.38 102 MET A O 1
ATOM 841 N N . LEU A 1 103 ? -16 5.547 -3.158 1 91.56 103 LEU A N 1
ATOM 842 C CA . LEU A 1 103 ? -15.133 6.512 -3.824 1 91.56 103 LEU A CA 1
ATOM 843 C C . LEU A 1 103 ? -15.914 7.324 -4.855 1 91.56 103 LEU A C 1
ATOM 845 O O . LEU A 1 103 ? -15.602 8.492 -5.09 1 91.56 103 LEU A O 1
ATOM 849 N N . PHE A 1 104 ? -16.891 6.766 -5.441 1 89.88 104 PHE A N 1
ATOM 850 C CA . PHE A 1 104 ? -17.531 7.438 -6.562 1 89.88 104 PHE A CA 1
ATOM 851 C C . PHE A 1 104 ? -18.906 7.969 -6.156 1 89.88 104 PHE A C 1
ATOM 853 O O . PHE A 1 104 ? -19.484 8.82 -6.84 1 89.88 104 PHE A O 1
ATOM 860 N N . VAL A 1 105 ? -19.5 7.477 -5.074 1 78.19 105 VAL A N 1
ATOM 861 C CA . VAL A 1 105 ? -20.828 7.926 -4.668 1 78.19 105 VAL A CA 1
ATOM 862 C C . VAL A 1 105 ? -20.734 8.656 -3.332 1 78.19 105 VAL A C 1
ATOM 864 O O . VAL A 1 105 ? -21.109 9.828 -3.234 1 78.19 105 VAL A O 1
ATOM 867 N N . ALA A 1 106 ? -20.266 8 -2.334 1 69 106 ALA A N 1
ATOM 868 C CA . ALA A 1 106 ? -20.312 8.531 -0.973 1 69 106 ALA A CA 1
ATOM 869 C C . ALA A 1 106 ? -19.359 9.719 -0.817 1 69 106 ALA A C 1
ATOM 871 O O . ALA A 1 106 ? -19.734 10.727 -0.209 1 69 106 ALA A O 1
ATOM 872 N N . GLU A 1 107 ? -18.125 9.578 -1.334 1 65.12 107 GLU A N 1
ATOM 873 C CA . GLU A 1 107 ? -17.141 10.648 -1.167 1 65.12 107 GLU A CA 1
ATOM 874 C C . GLU A 1 107 ? -17.641 11.953 -1.795 1 65.12 107 GLU A C 1
ATOM 876 O O . GLU A 1 107 ? -17.703 12.984 -1.122 1 65.12 107 GLU A O 1
ATOM 881 N N . PRO A 1 108 ? -18.062 11.93 -3.031 1 57.16 108 PRO A N 1
ATOM 882 C CA . PRO A 1 108 ? -18.422 13.211 -3.637 1 57.16 108 PRO A CA 1
ATOM 883 C C . PRO A 1 108 ? -19.781 13.727 -3.148 1 57.16 108 PRO A C 1
ATOM 885 O O . PRO A 1 108 ? -20.016 14.938 -3.145 1 57.16 108 PRO A O 1
ATOM 888 N N . LEU A 1 109 ? -20.578 12.859 -2.842 1 55.75 109 LEU A N 1
ATOM 889 C CA . LEU A 1 109 ? -21.938 13.328 -2.588 1 55.75 109 LEU A CA 1
ATOM 890 C C . LEU A 1 109 ? -22.156 13.547 -1.097 1 55.75 109 LEU A C 1
ATOM 892 O O . LEU A 1 109 ? -22.781 14.539 -0.698 1 55.75 109 LEU A O 1
ATOM 896 N N . PHE A 1 110 ? -21.719 12.602 -0.269 1 56 110 PHE A N 1
ATOM 897 C CA . PHE A 1 110 ? -22.25 12.594 1.088 1 56 110 PHE A CA 1
ATOM 898 C C . PHE A 1 110 ? -21.125 12.664 2.113 1 56 110 PHE A C 1
ATOM 900 O O . PHE A 1 110 ? -21.172 13.469 3.049 1 56 110 PHE A O 1
ATOM 907 N N . LEU A 1 111 ? -20.062 12.07 1.873 1 56.81 111 LEU A N 1
ATOM 908 C CA . LEU A 1 111 ? -19.141 11.844 2.98 1 56.81 111 LEU A CA 1
ATOM 909 C C . LEU A 1 111 ? -18.375 13.117 3.305 1 56.81 111 LEU A C 1
ATOM 911 O O . LEU A 1 111 ? -18.156 13.438 4.477 1 56.81 111 LEU A O 1
ATOM 915 N N . HIS A 1 112 ? -18.172 13.844 2.252 1 59.97 112 HIS A N 1
ATOM 916 C CA . HIS A 1 112 ? -17.391 15.055 2.49 1 59.97 112 HIS A CA 1
ATOM 917 C C . HIS A 1 112 ? -18.203 16.094 3.266 1 59.97 112 HIS A C 1
ATOM 919 O O . HIS A 1 112 ? -17.734 16.641 4.266 1 59.97 112 HIS A O 1
ATOM 925 N N . ALA A 1 113 ? -19.5 16.266 2.789 1 64.94 113 ALA A N 1
ATOM 926 C CA . ALA A 1 113 ? -20.328 17.281 3.439 1 64.94 113 ALA A CA 1
ATOM 927 C C . ALA A 1 113 ? -20.734 16.844 4.848 1 64.94 113 ALA A C 1
ATOM 929 O O . ALA A 1 113 ? -20.688 17.641 5.785 1 64.94 113 ALA A O 1
ATOM 930 N N . TRP A 1 114 ? -21.109 15.586 4.871 1 68.69 114 TRP A N 1
ATOM 931 C CA . TRP A 1 114 ? -21.484 15.031 6.164 1 68.69 114 TRP A CA 1
ATOM 932 C C . TRP A 1 114 ? -20.312 15.047 7.137 1 68.69 114 TRP A C 1
ATOM 934 O O . TRP A 1 114 ? -20.453 15.477 8.281 1 68.69 114 TRP A O 1
ATOM 944 N N . PHE A 1 115 ? -19.203 14.641 6.676 1 70.44 115 PHE A N 1
ATOM 945 C CA . PHE A 1 115 ? -18.016 14.586 7.516 1 70.44 115 PHE A CA 1
ATOM 946 C C . PHE A 1 115 ? -17.578 15.992 7.91 1 70.44 115 PHE A C 1
ATOM 948 O O . PHE A 1 115 ? -17.156 16.219 9.047 1 70.44 115 PHE A O 1
ATOM 955 N N . ASP A 1 116 ? -17.734 16.875 6.984 1 73.25 116 ASP A N 1
ATOM 956 C CA . ASP A 1 116 ? -17.328 18.25 7.273 1 73.25 116 ASP A CA 1
ATOM 957 C C . ASP A 1 116 ? -18.219 18.859 8.367 1 73.25 116 ASP A C 1
ATOM 959 O O . ASP A 1 116 ? -17.703 19.516 9.289 1 73.25 116 ASP A O 1
ATOM 963 N N . THR A 1 117 ? -19.484 18.609 8.234 1 75.44 117 THR A N 1
ATOM 964 C CA . THR A 1 117 ? -20.422 19.141 9.219 1 75.44 117 THR A CA 1
ATOM 965 C C . THR A 1 117 ? -20.188 18.5 10.586 1 75.44 117 THR A C 1
ATOM 967 O O . THR A 1 117 ? -20.156 19.203 11.602 1 75.44 117 THR A O 1
ATOM 970 N N . ARG A 1 118 ? -20 17.219 10.578 1 78.94 118 ARG A N 1
ATOM 971 C CA . ARG A 1 118 ? -19.781 16.5 11.828 1 78.94 118 ARG A CA 1
ATOM 972 C C . ARG A 1 118 ? -18.438 16.875 12.453 1 78.94 118 ARG A C 1
ATOM 974 O O . ARG A 1 118 ? -18.344 17.031 13.672 1 78.94 118 ARG A O 1
ATOM 981 N N . ALA A 1 119 ? -17.484 17.031 11.625 1 78.56 119 ALA A N 1
ATOM 982 C CA . ALA A 1 119 ? -16.141 17.344 12.094 1 78.56 119 ALA A CA 1
ATOM 983 C C . ALA A 1 119 ? -16.062 18.766 12.664 1 78.56 119 ALA A C 1
ATOM 985 O O . ALA A 1 119 ? -15.281 19.031 13.57 1 78.56 119 ALA A O 1
ATOM 986 N N . ARG A 1 120 ? -16.875 19.609 12.211 1 79.88 120 ARG A N 1
ATOM 987 C CA . ARG A 1 120 ? -16.906 20.969 12.734 1 79.88 120 ARG A CA 1
ATOM 988 C C . ARG A 1 120 ? -17.641 21.031 14.062 1 79.88 120 ARG A C 1
ATOM 990 O O . ARG A 1 120 ? -17.281 21.812 14.938 1 79.88 120 ARG A O 1
ATOM 997 N N . ARG A 1 121 ? -18.641 20.156 14.211 1 85.31 121 ARG A N 1
ATOM 998 C CA . ARG A 1 121 ? -19.453 20.109 15.43 1 85.31 121 ARG A CA 1
ATOM 999 C C . ARG A 1 121 ? -18.719 19.359 16.547 1 85.31 121 ARG A C 1
ATOM 1001 O O . ARG A 1 121 ? -18.672 19.828 17.688 1 85.31 121 ARG A O 1
ATOM 1008 N N . ASP A 1 122 ? -18.203 18.234 16.141 1 90.5 122 ASP A N 1
ATOM 1009 C CA . ASP A 1 122 ? -17.484 17.375 17.078 1 90.5 122 ASP A CA 1
ATOM 1010 C C . ASP A 1 122 ? -16.328 16.641 16.391 1 90.5 122 ASP A C 1
ATOM 1012 O O . ASP A 1 122 ? -16.469 15.477 16 1 90.5 122 ASP A O 1
ATOM 1016 N N . PRO A 1 123 ? -15.266 17.312 16.297 1 87.31 123 PRO A N 1
ATOM 1017 C CA . PRO A 1 123 ? -14.141 16.75 15.547 1 87.31 123 PRO A CA 1
ATOM 1018 C C . PRO A 1 123 ? -13.648 15.414 16.125 1 87.31 123 PRO A C 1
ATOM 1020 O O . PRO A 1 123 ? -13.32 14.5 15.367 1 87.31 123 PRO A O 1
ATOM 1023 N N . ASP A 1 124 ? -13.625 15.312 17.406 1 89.31 124 ASP A N 1
ATOM 1024 C CA . ASP A 1 124 ? -13.141 14.078 18.016 1 89.31 124 ASP A CA 1
ATOM 1025 C C . ASP A 1 124 ? -13.992 12.883 17.609 1 89.31 124 ASP A C 1
ATOM 1027 O O . ASP A 1 124 ? -13.461 11.859 17.156 1 89.31 124 ASP A O 1
ATOM 1031 N N . ARG A 1 125 ? -15.211 13.039 17.781 1 90.81 125 ARG A N 1
ATOM 1032 C CA . ARG A 1 125 ? -16.109 11.945 17.438 1 90.81 125 ARG A CA 1
ATOM 1033 C C . ARG A 1 125 ? -16.047 11.633 15.945 1 90.81 125 ARG A C 1
ATOM 1035 O O . ARG A 1 125 ? -16.047 10.469 15.547 1 90.81 125 ARG A O 1
ATOM 1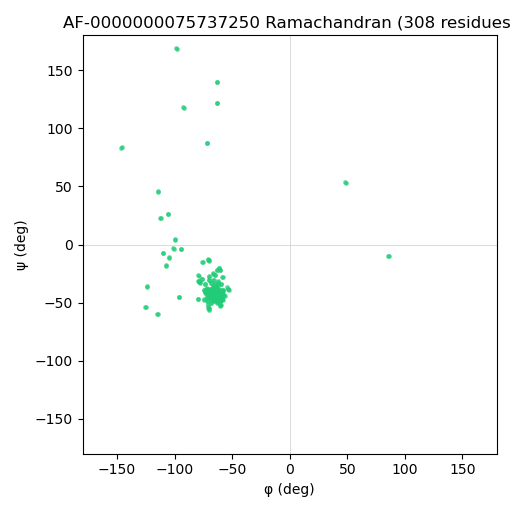042 N N . ALA A 1 126 ? -16.031 12.641 15.086 1 90.19 126 ALA A N 1
ATOM 1043 C CA . ALA A 1 126 ? -16 12.461 13.633 1 90.19 126 ALA A CA 1
ATOM 1044 C C . ALA A 1 126 ? -14.773 11.656 13.211 1 90.19 126 ALA A C 1
ATOM 1046 O O . ALA A 1 126 ? -14.883 10.711 12.422 1 90.19 126 ALA A O 1
ATOM 1047 N N . PHE A 1 127 ? -13.656 11.93 13.773 1 92.44 127 PHE A N 1
ATOM 1048 C CA . PHE A 1 127 ? -12.414 11.281 13.367 1 92.44 127 PHE A CA 1
ATOM 1049 C C . PHE A 1 127 ? -12.312 9.883 13.969 1 92.44 127 PHE A C 1
ATOM 1051 O O . PHE A 1 127 ? -11.727 8.984 13.367 1 92.44 127 PHE A O 1
ATOM 1058 N N . ARG A 1 128 ? -12.914 9.648 15.062 1 93.56 128 ARG A N 1
ATOM 1059 C CA . ARG A 1 128 ? -12.938 8.305 15.633 1 93.56 128 ARG A CA 1
ATOM 1060 C C . ARG A 1 128 ? -13.836 7.379 14.82 1 93.56 128 ARG A C 1
ATOM 1062 O O . ARG A 1 128 ? -13.531 6.195 14.656 1 93.56 128 ARG A O 1
ATOM 1069 N N . VAL A 1 129 ? -14.945 7.941 14.344 1 92.06 129 VAL A N 1
ATOM 1070 C CA . VAL A 1 129 ? -15.828 7.168 13.477 1 92.06 129 VAL A CA 1
ATOM 1071 C C . VAL A 1 129 ? -15.109 6.844 12.172 1 92.06 129 VAL A C 1
ATOM 1073 O O . VAL A 1 129 ? -15.18 5.715 11.68 1 92.06 129 VAL A O 1
ATOM 1076 N N . ALA A 1 130 ? -14.453 7.871 11.656 1 92.56 130 ALA A N 1
ATOM 1077 C CA . ALA A 1 130 ? -13.672 7.652 10.438 1 92.56 130 ALA A CA 1
ATOM 1078 C C . ALA A 1 130 ? -12.617 6.578 10.656 1 92.56 130 ALA A C 1
ATOM 1080 O O . ALA A 1 130 ? -12.438 5.695 9.812 1 92.56 130 ALA A O 1
ATOM 1081 N N . LEU A 1 131 ? -11.961 6.613 11.797 1 96.12 131 LEU A N 1
ATOM 1082 C CA . LEU A 1 131 ? -10.922 5.637 12.109 1 96.12 131 LEU A CA 1
ATOM 1083 C C . LEU A 1 131 ? -11.516 4.234 12.242 1 96.12 131 LEU A C 1
ATOM 1085 O O . LEU A 1 131 ? -10.953 3.268 11.719 1 96.12 131 LEU A O 1
ATOM 1089 N N . ARG A 1 132 ? -12.609 4.121 12.891 1 96.25 132 ARG A N 1
ATOM 1090 C CA . ARG A 1 132 ? -13.258 2.826 13.047 1 96.25 132 ARG A CA 1
ATOM 1091 C C . ARG A 1 132 ? -13.648 2.24 11.695 1 96.25 132 ARG A C 1
ATOM 1093 O O . ARG A 1 132 ? -13.422 1.054 11.438 1 96.25 132 ARG A O 1
ATOM 1100 N N . GLY A 1 133 ? -14.258 3.061 10.867 1 95.19 133 GLY A N 1
ATOM 1101 C CA . GLY A 1 133 ? -14.617 2.605 9.531 1 95.19 133 GLY A CA 1
ATOM 1102 C C . GLY A 1 133 ? -13.422 2.146 8.719 1 95.19 133 GLY A C 1
ATOM 1103 O O . GLY A 1 133 ? -13.469 1.098 8.07 1 95.19 133 GLY A O 1
ATOM 1104 N N . HIS A 1 134 ? -12.359 2.936 8.789 1 96.62 134 HIS A N 1
ATOM 1105 C CA . HIS A 1 134 ? -11.156 2.582 8.039 1 96.62 134 HIS A CA 1
ATOM 1106 C C . HIS A 1 134 ? -10.508 1.328 8.609 1 96.62 134 HIS A C 1
ATOM 1108 O O . HIS A 1 134 ? -9.945 0.519 7.867 1 96.62 134 HIS A O 1
ATOM 1114 N N . ARG A 1 135 ? -10.594 1.103 9.922 1 97.88 135 ARG A N 1
ATOM 1115 C CA . ARG A 1 135 ? -10.062 -0.112 10.531 1 97.88 135 ARG A CA 1
ATOM 1116 C C . ARG A 1 135 ? -10.836 -1.342 10.078 1 97.88 135 ARG A C 1
ATOM 1118 O O . ARG A 1 135 ? -10.25 -2.389 9.805 1 97.88 135 ARG A O 1
ATOM 1125 N N . VAL A 1 136 ? -12.062 -1.19 10.008 1 97.81 136 VAL A N 1
ATOM 1126 C CA . VAL A 1 136 ? -12.906 -2.295 9.562 1 97.81 136 VAL A CA 1
ATOM 1127 C C . VAL A 1 136 ? -12.578 -2.646 8.109 1 97.81 136 VAL A C 1
ATOM 1129 O O . VAL A 1 136 ? -12.328 -3.811 7.789 1 97.81 136 VAL A O 1
ATOM 1132 N N . LEU A 1 137 ? -12.523 -1.612 7.289 1 97.69 137 LEU A N 1
ATOM 1133 C CA . LEU A 1 137 ? -12.234 -1.833 5.875 1 97.69 137 LEU A CA 1
ATOM 1134 C C . LEU A 1 137 ? -10.828 -2.398 5.691 1 97.69 137 LEU A C 1
ATOM 1136 O O . LEU A 1 137 ? -10.609 -3.271 4.848 1 97.69 137 LEU A O 1
ATOM 1140 N N . SER A 1 138 ? -9.922 -1.907 6.469 1 98.69 138 SER A N 1
ATOM 1141 C CA . SER A 1 138 ? -8.547 -2.402 6.398 1 98.69 138 SER A CA 1
ATOM 1142 C C . SER A 1 138 ? -8.469 -3.867 6.816 1 98.69 138 SER A C 1
ATOM 1144 O O 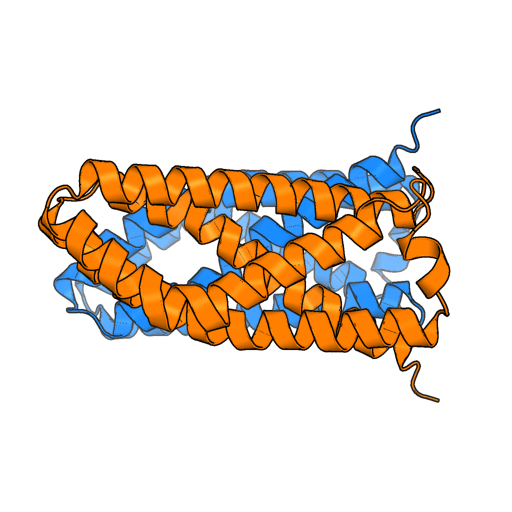. SER A 1 138 ? -7.742 -4.652 6.199 1 98.69 138 SER A O 1
ATOM 1146 N N . THR A 1 139 ? -9.219 -4.223 7.859 1 98.56 139 THR A N 1
ATOM 1147 C CA . THR A 1 139 ? -9.234 -5.602 8.328 1 98.56 139 THR A CA 1
ATOM 1148 C C . THR A 1 139 ? -9.812 -6.527 7.262 1 98.56 139 THR A C 1
ATOM 1150 O O . THR A 1 139 ? -9.234 -7.566 6.949 1 98.56 139 THR A O 1
ATOM 1153 N N . ILE A 1 140 ? -10.883 -6.125 6.672 1 98.31 140 ILE A N 1
ATOM 1154 C CA . ILE A 1 140 ? -11.516 -6.902 5.609 1 98.31 140 ILE A CA 1
ATOM 1155 C C . ILE A 1 140 ? -10.555 -7.035 4.43 1 98.31 140 ILE A C 1
ATOM 1157 O O . ILE A 1 140 ? -10.43 -8.109 3.84 1 98.31 140 ILE A O 1
ATOM 1161 N N . SER A 1 141 ? -9.875 -5.949 4.09 1 98.75 141 SER A N 1
ATOM 1162 C CA . SER A 1 141 ? -8.938 -5.941 2.969 1 98.75 141 SER A CA 1
ATOM 1163 C C . SER A 1 141 ? -7.777 -6.902 3.213 1 98.75 141 SER A C 1
ATOM 1165 O O . SER A 1 141 ? -7.383 -7.648 2.314 1 98.75 141 SER A O 1
ATOM 1167 N N . LEU A 1 142 ? -7.246 -6.934 4.434 1 98.5 142 LEU A N 1
ATOM 1168 C CA . LEU A 1 142 ? -6.125 -7.805 4.766 1 98.5 142 LEU A CA 1
ATOM 1169 C C . LEU A 1 142 ? -6.547 -9.273 4.734 1 98.5 142 LEU A C 1
ATOM 1171 O O . LEU A 1 142 ? -5.797 -10.125 4.262 1 98.5 142 LEU A O 1
ATOM 1175 N N . ILE A 1 143 ? -7.719 -9.539 5.203 1 97.94 143 ILE A N 1
ATOM 1176 C CA . ILE A 1 143 ? -8.258 -10.898 5.172 1 97.94 143 ILE A CA 1
ATOM 1177 C C . ILE A 1 143 ? -8.453 -11.336 3.725 1 97.94 143 ILE A C 1
ATOM 1179 O O . ILE A 1 143 ? -8.148 -12.477 3.369 1 97.94 143 ILE A O 1
ATOM 1183 N N . THR A 1 144 ? -8.977 -10.438 2.893 1 97.75 144 THR A N 1
ATOM 1184 C CA . THR A 1 144 ? -9.188 -10.734 1.481 1 97.75 144 THR A CA 1
ATOM 1185 C C . THR A 1 144 ? -7.867 -11.023 0.781 1 97.75 144 THR A C 1
ATOM 1187 O O . THR A 1 144 ? -7.758 -11.992 0.023 1 97.75 144 THR A O 1
ATOM 1190 N N . VAL A 1 145 ? -6.832 -10.25 1.049 1 97.75 145 VAL A N 1
ATOM 1191 C CA . VAL A 1 145 ? -5.516 -10.461 0.454 1 97.75 145 VAL A CA 1
ATOM 1192 C C . VAL A 1 145 ? -4.941 -11.789 0.94 1 97.75 145 VAL A C 1
ATOM 1194 O O . VAL A 1 145 ? -4.375 -12.555 0.154 1 97.75 145 VAL A O 1
ATOM 1197 N N . LEU A 1 146 ? -5.156 -12.039 2.26 1 96.94 146 LEU A N 1
ATOM 1198 C CA . LEU A 1 146 ? -4.715 -13.305 2.83 1 96.94 146 LEU A CA 1
ATOM 1199 C C . LEU A 1 146 ? -5.363 -14.484 2.107 1 96.94 146 LEU A C 1
ATOM 1201 O O . LEU A 1 146 ? -4.68 -15.438 1.732 1 96.94 146 LEU A O 1
ATOM 1205 N N . GLY A 1 147 ? -6.645 -14.43 1.881 1 94.81 147 GLY A N 1
ATOM 1206 C CA . GLY A 1 147 ? -7.367 -15.477 1.175 1 94.81 147 GLY A CA 1
ATOM 1207 C C . GLY A 1 147 ? -6.949 -15.609 -0.278 1 94.81 147 GLY A C 1
ATOM 1208 O O . GLY A 1 147 ? -6.805 -16.719 -0.786 1 94.81 147 GLY A O 1
ATOM 1209 N N . ALA A 1 148 ? -6.73 -14.523 -0.957 1 94.75 148 ALA A N 1
ATOM 1210 C CA . ALA A 1 148 ? -6.355 -14.523 -2.369 1 94.75 148 ALA A CA 1
ATOM 1211 C C . ALA A 1 148 ? -4.977 -15.148 -2.57 1 94.75 148 ALA A C 1
ATOM 1213 O O . ALA A 1 148 ? -4.777 -15.938 -3.492 1 94.75 148 ALA A O 1
ATOM 1214 N N . VAL A 1 149 ? -4.035 -14.805 -1.712 1 93.44 149 VAL A N 1
ATOM 1215 C CA . VAL A 1 149 ? -2.67 -15.312 -1.825 1 93.44 149 VAL A CA 1
ATOM 1216 C C . VAL A 1 149 ? -2.619 -16.781 -1.386 1 93.44 149 VAL A C 1
ATOM 1218 O O . VAL A 1 149 ? -1.948 -17.594 -2.014 1 93.44 149 VAL A O 1
ATOM 1221 N N . GLY A 1 150 ? -3.352 -17.094 -0.372 1 88.25 150 GLY A N 1
ATOM 1222 C CA . GLY A 1 150 ? -3.369 -18.453 0.129 1 88.25 150 GLY A CA 1
ATOM 1223 C C . GLY A 1 150 ? -4.152 -19.406 -0.757 1 88.25 150 GLY A C 1
ATOM 1224 O O . GLY A 1 150 ? -3.785 -20.578 -0.898 1 88.25 150 GLY A O 1
ATOM 1225 N N . GLY A 1 151 ? -5.301 -18.984 -1.133 1 73.5 151 GLY A N 1
ATOM 1226 C CA . GLY A 1 151 ? -6.156 -19.812 -1.957 1 73.5 151 GLY A CA 1
ATOM 1227 C C . GLY A 1 151 ? -5.57 -20.109 -3.326 1 73.5 151 GLY A C 1
ATOM 1228 O O . GLY A 1 151 ? -5.738 -21.203 -3.861 1 73.5 151 GLY A O 1
ATOM 1229 N N . ALA A 1 152 ? -4.945 -19.109 -3.809 1 57.84 152 ALA A N 1
ATOM 1230 C CA . ALA A 1 152 ? -4.309 -19.344 -5.102 1 57.84 152 ALA A CA 1
ATOM 1231 C C . ALA A 1 152 ? -3.252 -20.438 -5.004 1 57.84 152 ALA A C 1
ATOM 1233 O O . ALA A 1 152 ? -2.918 -21.078 -6.004 1 57.84 152 ALA A O 1
ATOM 1234 N N . HIS A 1 153 ? -2.809 -20.672 -3.865 1 52.06 153 HIS A N 1
ATOM 1235 C CA . HIS A 1 153 ? -1.739 -21.656 -3.705 1 52.06 153 HIS A CA 1
ATOM 1236 C C . HIS A 1 153 ? -2.234 -22.891 -2.971 1 52.06 153 HIS A C 1
ATOM 1238 O O . HIS A 1 153 ? -1.433 -23.703 -2.5 1 52.06 153 HIS A O 1
ATOM 1244 N N . GLY A 1 154 ? -3.488 -23.156 -2.986 1 48.69 154 GLY A N 1
ATOM 1245 C CA . GLY A 1 154 ? -4.02 -24.422 -2.514 1 48.69 154 GLY A CA 1
ATOM 1246 C C . GLY A 1 154 ? -4.285 -24.453 -1.02 1 48.69 154 GLY A C 1
ATOM 1247 O O . GLY A 1 154 ? -4.461 -25.516 -0.428 1 48.69 154 GLY A O 1
ATOM 1248 N N . LEU A 1 155 ? -3.881 -23.547 -0.359 1 44.75 155 LEU A N 1
ATOM 1249 C CA . LEU A 1 155 ? -4.262 -23.703 1.039 1 44.75 155 LEU A CA 1
ATOM 1250 C C . LEU A 1 155 ? -5.77 -23.922 1.17 1 44.75 155 LEU A C 1
ATOM 1252 O O . LEU A 1 155 ? -6.234 -24.516 2.141 1 44.75 155 LEU A O 1
ATOM 1256 N N . LEU A 1 156 ? -6.594 -23.266 0.407 1 41.12 156 LEU A N 1
ATOM 1257 C CA . LEU A 1 156 ? -7.996 -23.625 0.588 1 41.12 156 LEU A CA 1
ATOM 1258 C C . LEU A 1 156 ? -8.453 -24.594 -0.492 1 41.12 156 LEU A C 1
ATOM 1260 O O . LEU A 1 156 ? -8 -24.516 -1.636 1 41.12 156 LEU A O 1
ATOM 1264 N N . MET B 1 1 ? -0.938 -31.234 6.668 1 55.19 1 MET B N 1
ATOM 1265 C CA . MET B 1 1 ? 0.201 -30.484 7.184 1 55.19 1 MET B CA 1
ATOM 1266 C C . MET B 1 1 ? 0.17 -29.047 6.684 1 55.19 1 MET B C 1
ATOM 1268 O O . MET B 1 1 ? -0.332 -28.766 5.59 1 55.19 1 MET B O 1
ATOM 1272 N N . LEU B 1 2 ? 0.469 -28.156 7.555 1 68.44 2 LEU B N 1
ATOM 1273 C CA . LEU B 1 2 ? 0.419 -26.75 7.176 1 68.44 2 LEU B CA 1
ATOM 1274 C C . LEU B 1 2 ? 1.437 -26.438 6.078 1 68.44 2 LEU B C 1
ATOM 1276 O O . LEU B 1 2 ? 2.58 -26.891 6.145 1 68.44 2 LEU B O 1
ATOM 1280 N N . ASP B 1 3 ? 1.06 -25.938 4.938 1 87.69 3 ASP B N 1
ATOM 1281 C CA . ASP B 1 3 ? 1.938 -25.516 3.848 1 87.69 3 ASP B CA 1
ATOM 1282 C C . ASP B 1 3 ? 2.684 -24.234 4.207 1 87.69 3 ASP B C 1
ATOM 1284 O O . ASP B 1 3 ? 2.191 -23.141 3.947 1 87.69 3 ASP B O 1
ATOM 1288 N N . TRP B 1 4 ? 3.879 -24.469 4.887 1 89.56 4 TRP B N 1
ATOM 1289 C CA . TRP B 1 4 ? 4.641 -23.359 5.441 1 89.56 4 TRP B CA 1
ATOM 1290 C C . TRP B 1 4 ? 5.031 -22.359 4.348 1 89.56 4 TRP B C 1
ATOM 1292 O O . TRP B 1 4 ? 4.93 -21.141 4.535 1 89.56 4 TRP B O 1
ATOM 1302 N N . PRO B 1 5 ? 5.418 -22.828 3.223 1 90.62 5 PRO B N 1
ATOM 1303 C CA . PRO B 1 5 ? 5.758 -21.875 2.166 1 90.62 5 PRO B CA 1
ATOM 1304 C C . PRO B 1 5 ? 4.59 -20.969 1.797 1 90.62 5 PRO B C 1
ATOM 1306 O O . PRO B 1 5 ? 4.789 -19.781 1.518 1 90.62 5 PRO B O 1
ATOM 1309 N N . THR B 1 6 ? 3.424 -21.469 1.865 1 91.88 6 THR B N 1
ATOM 1310 C CA . THR B 1 6 ? 2.248 -20.656 1.571 1 91.88 6 THR B CA 1
ATOM 1311 C C . THR B 1 6 ? 2.021 -19.625 2.664 1 91.88 6 THR B C 1
ATOM 1313 O O . THR B 1 6 ? 1.688 -18.469 2.373 1 91.88 6 THR B O 1
ATOM 1316 N N . VAL B 1 7 ? 2.178 -20.016 3.879 1 94.88 7 VAL B N 1
ATOM 1317 C CA . VAL B 1 7 ? 2.021 -19.109 5.012 1 94.88 7 VAL B CA 1
ATOM 1318 C C . VAL B 1 7 ? 3.018 -17.953 4.891 1 94.88 7 VAL B C 1
ATOM 1320 O O . VAL B 1 7 ? 2.65 -16.781 5.051 1 94.88 7 VAL B O 1
ATOM 1323 N N . PHE B 1 8 ? 4.234 -18.266 4.578 1 96.81 8 PHE B N 1
ATOM 1324 C CA . PHE B 1 8 ? 5.266 -17.25 4.484 1 96.81 8 PHE B CA 1
ATOM 1325 C C . PHE B 1 8 ? 5.039 -16.359 3.266 1 96.81 8 PHE B C 1
ATOM 1327 O O . PHE B 1 8 ? 5.355 -15.164 3.291 1 96.81 8 PHE B O 1
ATOM 1334 N N . ARG B 1 9 ? 4.465 -16.953 2.256 1 96.31 9 ARG B N 1
ATOM 1335 C CA . ARG B 1 9 ? 4.086 -16.156 1.1 1 96.31 9 ARG B CA 1
ATOM 1336 C C . ARG B 1 9 ? 3.023 -15.125 1.47 1 96.31 9 ARG B C 1
ATOM 1338 O O . ARG B 1 9 ? 3.082 -13.977 1.023 1 96.31 9 ARG B O 1
ATOM 1345 N N . ILE B 1 10 ? 2.096 -15.531 2.266 1 96.88 10 ILE B N 1
ATOM 1346 C CA . ILE B 1 10 ? 1.043 -14.641 2.732 1 96.88 10 ILE B CA 1
ATOM 1347 C C . ILE B 1 10 ? 1.657 -13.492 3.533 1 96.88 10 ILE B C 1
ATOM 1349 O O . ILE B 1 10 ? 1.349 -12.32 3.293 1 96.88 10 ILE B O 1
ATOM 1353 N N . ILE B 1 11 ? 2.535 -13.828 4.434 1 98.06 11 ILE B N 1
ATOM 1354 C CA . ILE B 1 11 ? 3.203 -12.812 5.25 1 98.06 11 ILE B CA 1
ATOM 1355 C C . ILE B 1 11 ? 3.99 -11.867 4.352 1 98.06 11 ILE B C 1
ATOM 1357 O O . ILE B 1 11 ? 3.949 -10.648 4.539 1 98.06 11 ILE B O 1
ATOM 1361 N N . HIS B 1 12 ? 4.684 -12.438 3.389 1 98.5 12 HIS B N 1
ATOM 1362 C CA . HIS B 1 12 ? 5.516 -11.672 2.473 1 98.5 12 HIS B CA 1
ATOM 1363 C C . HIS B 1 12 ? 4.68 -10.656 1.69 1 98.5 12 HIS B C 1
ATOM 1365 O O . HIS B 1 12 ? 5 -9.469 1.674 1 98.5 12 HIS B O 1
ATOM 1371 N N . VAL B 1 13 ? 3.592 -11.102 1.14 1 98.19 13 VAL B N 1
ATOM 1372 C CA . VAL B 1 13 ? 2.77 -10.258 0.273 1 98.19 13 VAL B CA 1
ATOM 1373 C C . VAL B 1 13 ? 2.057 -9.195 1.106 1 98.19 13 VAL B C 1
ATOM 1375 O O . VAL B 1 13 ? 2 -8.031 0.717 1 98.19 13 VAL B O 1
ATOM 1378 N N . LEU B 1 14 ? 1.571 -9.57 2.268 1 98.69 14 LEU B N 1
ATOM 1379 C CA . LEU B 1 14 ? 0.928 -8.594 3.141 1 98.69 14 LEU B CA 1
ATOM 1380 C C . LEU B 1 14 ? 1.916 -7.52 3.572 1 98.69 14 LEU B C 1
ATOM 1382 O O . LEU B 1 14 ? 1.569 -6.336 3.621 1 98.69 14 LEU B O 1
ATOM 1386 N N . GLY B 1 15 ? 3.117 -7.949 3.92 1 98.81 15 GLY B N 1
ATOM 1387 C CA . GLY B 1 15 ? 4.156 -6.992 4.262 1 98.81 15 GLY B CA 1
ATOM 1388 C C . GLY B 1 15 ? 4.492 -6.043 3.129 1 98.81 15 GLY B C 1
ATOM 1389 O O . GLY B 1 15 ? 4.68 -4.844 3.348 1 98.81 15 GLY B O 1
ATOM 1390 N N . VAL B 1 16 ? 4.547 -6.574 1.921 1 98.75 16 VAL B N 1
ATOM 1391 C CA . VAL B 1 16 ? 4.879 -5.773 0.747 1 98.75 16 VAL B CA 1
ATOM 1392 C C . VAL B 1 16 ? 3.771 -4.754 0.484 1 98.75 16 VAL B C 1
ATOM 1394 O O . VAL B 1 16 ? 4.047 -3.594 0.177 1 98.75 16 VAL B O 1
ATOM 1397 N N . VAL B 1 17 ? 2.547 -5.156 0.618 1 98.81 17 VAL B N 1
ATOM 1398 C CA . VAL B 1 17 ? 1.419 -4.254 0.406 1 98.81 17 VAL B CA 1
ATOM 1399 C C . VAL B 1 17 ? 1.505 -3.082 1.379 1 98.81 17 VAL B C 1
ATOM 1401 O O . VAL B 1 17 ? 1.319 -1.928 0.985 1 98.81 17 VAL B O 1
ATOM 1404 N N . HIS B 1 18 ? 1.78 -3.422 2.623 1 98.81 18 HIS B N 1
ATOM 1405 C CA . HIS B 1 18 ? 1.892 -2.379 3.639 1 98.81 18 HIS B CA 1
ATOM 1406 C C . HIS B 1 18 ? 3.104 -1.489 3.381 1 98.81 18 HIS B C 1
ATOM 1408 O O . HIS B 1 18 ? 2.98 -0.264 3.334 1 98.81 18 HIS B O 1
ATOM 1414 N N . TRP B 1 19 ? 4.258 -2.096 3.143 1 98.69 19 TRP B N 1
ATOM 1415 C CA . TRP B 1 19 ? 5.535 -1.399 3.031 1 98.69 19 TRP B CA 1
ATOM 1416 C C . TRP B 1 19 ? 5.598 -0.582 1.745 1 98.69 19 TRP B C 1
ATOM 1418 O O . TRP B 1 19 ? 5.746 0.642 1.788 1 98.69 19 TRP B O 1
ATOM 1428 N N . ILE B 1 20 ? 5.387 -1.168 0.631 1 98.81 20 ILE B N 1
ATOM 1429 C CA . ILE B 1 20 ? 5.48 -0.491 -0.659 1 98.81 20 ILE B CA 1
ATOM 1430 C C . ILE B 1 20 ? 4.285 0.444 -0.836 1 98.81 20 ILE B C 1
ATOM 1432 O O . ILE B 1 20 ? 4.422 1.54 -1.384 1 98.81 20 ILE B O 1
ATOM 1436 N N . GLY B 1 21 ? 3.131 0.022 -0.39 1 98.75 21 GLY B N 1
ATOM 1437 C CA . GLY B 1 21 ? 1.981 0.912 -0.412 1 98.75 21 GLY B CA 1
ATOM 1438 C C . GLY B 1 21 ? 2.205 2.193 0.367 1 98.75 21 GLY B C 1
ATOM 1439 O O . GLY B 1 21 ? 1.807 3.273 -0.076 1 98.75 21 GLY B O 1
ATOM 1440 N N . GLY B 1 22 ? 2.791 2.031 1.52 1 98.5 22 GLY B N 1
ATOM 1441 C CA . GLY B 1 22 ? 3.127 3.209 2.303 1 98.5 22 GLY B CA 1
ATOM 1442 C C . GLY B 1 22 ? 4.129 4.117 1.615 1 98.5 22 GLY B C 1
ATOM 1443 O O . GLY B 1 22 ? 4.004 5.34 1.668 1 98.5 22 GLY B O 1
ATOM 1444 N N . LEU B 1 23 ? 5.074 3.498 0.978 1 98.38 23 LEU B N 1
ATOM 1445 C CA . LEU B 1 23 ? 6.047 4.266 0.208 1 98.38 23 LEU B CA 1
ATOM 1446 C C . LEU B 1 23 ? 5.363 5.059 -0.898 1 98.38 23 LEU B C 1
ATOM 1448 O O . LEU B 1 23 ? 5.676 6.23 -1.114 1 98.38 23 LEU B O 1
ATOM 1452 N N . LEU B 1 24 ? 4.438 4.449 -1.562 1 98.81 24 LEU B N 1
ATOM 1453 C CA . LEU B 1 24 ? 3.699 5.129 -2.621 1 98.81 24 LEU B CA 1
ATOM 1454 C C . LEU B 1 24 ? 2.863 6.273 -2.055 1 98.81 24 LEU B C 1
ATOM 1456 O O . LEU B 1 24 ? 2.756 7.332 -2.674 1 98.81 24 LEU B O 1
ATOM 1460 N N . PHE B 1 25 ? 2.326 6.086 -0.9 1 98.81 25 PHE B N 1
ATOM 1461 C CA . PHE B 1 25 ? 1.509 7.121 -0.275 1 98.81 25 PHE B CA 1
ATOM 1462 C C . PHE B 1 25 ? 2.357 8.328 0.095 1 98.81 25 PHE B C 1
ATOM 1464 O O . PHE B 1 25 ? 1.948 9.477 -0.125 1 98.81 25 PHE B O 1
ATOM 1471 N N . VAL B 1 26 ? 3.518 8.055 0.641 1 97.94 26 VAL B N 1
ATOM 1472 C CA . VAL B 1 26 ? 4.426 9.148 0.986 1 97.94 26 VAL B CA 1
ATOM 1473 C C . VAL B 1 26 ? 4.824 9.906 -0.277 1 97.94 26 VAL B C 1
ATOM 1475 O O . VAL B 1 26 ? 4.824 11.141 -0.295 1 97.94 26 VAL B O 1
ATOM 1478 N N . THR B 1 27 ? 5.051 9.18 -1.315 1 98.31 27 THR B N 1
ATOM 1479 C CA . THR B 1 27 ? 5.578 9.75 -2.553 1 98.31 27 THR B CA 1
ATOM 1480 C C . THR B 1 27 ? 4.504 10.562 -3.275 1 98.31 27 THR B C 1
ATOM 1482 O O . THR B 1 27 ? 4.77 11.672 -3.746 1 98.31 27 THR B O 1
ATOM 1485 N N . PHE B 1 28 ? 3.301 10.031 -3.27 1 98.5 28 PHE B N 1
ATOM 1486 C CA . PHE B 1 28 ? 2.348 10.609 -4.211 1 98.5 28 PHE B CA 1
ATOM 1487 C C . PHE B 1 28 ? 1.271 11.398 -3.479 1 98.5 28 PHE B C 1
ATOM 1489 O O . PHE B 1 28 ? 0.468 12.094 -4.105 1 98.5 28 PHE B O 1
ATOM 1496 N N . VAL B 1 29 ? 1.266 11.32 -2.15 1 98.38 29 VAL B N 1
ATOM 1497 C CA . VAL B 1 29 ? 0.218 12.031 -1.422 1 98.38 29 VAL B CA 1
ATOM 1498 C C . VAL B 1 29 ? 0.846 12.961 -0.389 1 98.38 29 VAL B C 1
ATOM 1500 O O . VAL B 1 29 ? 0.656 14.18 -0.445 1 98.38 29 VAL B O 1
ATOM 1503 N N . ILE B 1 30 ? 1.721 12.438 0.484 1 97.31 30 ILE B N 1
ATOM 1504 C CA . ILE B 1 30 ? 2.221 13.227 1.604 1 97.31 30 ILE B CA 1
ATOM 1505 C C . ILE B 1 30 ? 3.145 14.328 1.088 1 97.31 30 ILE B C 1
ATOM 1507 O O . ILE B 1 30 ? 2.877 15.516 1.287 1 97.31 30 ILE B O 1
ATOM 1511 N N . LEU B 1 31 ? 4.148 13.938 0.362 1 96.62 31 LEU B N 1
ATOM 1512 C CA . LEU B 1 31 ? 5.199 14.883 0.005 1 96.62 31 LEU B CA 1
ATOM 1513 C C . LEU B 1 31 ? 4.664 15.953 -0.943 1 96.62 31 LEU B C 1
ATOM 1515 O O . LEU B 1 31 ? 4.883 17.141 -0.724 1 96.62 31 LEU B O 1
ATOM 1519 N N . PRO B 1 32 ? 3.867 15.578 -1.927 1 96.88 32 PRO B N 1
ATOM 1520 C CA . PRO B 1 32 ? 3.289 16.641 -2.76 1 96.88 32 PRO B CA 1
ATOM 1521 C C . PRO B 1 32 ? 2.355 17.562 -1.979 1 96.88 32 PRO B C 1
ATOM 1523 O O . PRO B 1 32 ? 2.305 18.766 -2.248 1 96.88 32 PRO B O 1
ATOM 1526 N N . SER B 1 33 ? 1.589 17.031 -1.027 1 95.94 33 SER B N 1
ATOM 1527 C CA . SER B 1 33 ? 0.689 17.844 -0.218 1 95.94 33 SER B CA 1
ATOM 1528 C C . SER B 1 33 ? 1.466 18.812 0.669 1 95.94 33 SER B C 1
ATOM 1530 O O . SER B 1 33 ? 1.058 19.953 0.851 1 95.94 33 SER B O 1
ATOM 1532 N N . LEU B 1 34 ? 2.574 18.328 1.197 1 93.81 34 LEU B N 1
ATOM 1533 C CA . LEU B 1 34 ? 3.408 19.188 2.039 1 93.81 34 LEU B CA 1
ATOM 1534 C C . LEU B 1 34 ? 3.988 20.344 1.237 1 93.81 34 LEU B C 1
ATOM 1536 O O . LEU B 1 34 ? 4.105 21.469 1.747 1 93.81 34 LEU B O 1
ATOM 1540 N N . LEU B 1 35 ? 4.277 20.078 -0.042 1 94.62 35 LEU B N 1
ATOM 1541 C CA . LEU B 1 35 ? 4.863 21.094 -0.895 1 94.62 35 LEU B CA 1
ATOM 1542 C C . LEU B 1 35 ? 3.846 22.188 -1.209 1 94.62 35 LEU B C 1
ATOM 1544 O O . LEU B 1 35 ? 4.215 23.281 -1.634 1 94.62 35 LEU B O 1
ATOM 1548 N N . ASP B 1 36 ? 2.523 21.906 -0.912 1 93.62 36 ASP B N 1
ATOM 1549 C CA . ASP B 1 36 ? 1.457 22.891 -1.123 1 93.62 36 ASP B CA 1
ATOM 1550 C C . ASP B 1 36 ? 1.176 23.672 0.152 1 93.62 36 ASP B C 1
ATOM 1552 O O . ASP B 1 36 ? 0.379 24.625 0.142 1 93.62 36 ASP B O 1
ATOM 1556 N N . MET B 1 37 ? 1.843 23.328 1.241 1 92.25 37 MET B N 1
ATOM 1557 C CA . MET B 1 37 ? 1.605 23.969 2.533 1 92.25 37 MET B CA 1
ATOM 1558 C C . MET B 1 37 ? 2.646 25.047 2.805 1 92.25 37 MET B C 1
ATOM 1560 O O . MET B 1 37 ? 3.641 25.156 2.084 1 92.25 37 MET B O 1
ATOM 1564 N N . GLU B 1 38 ? 2.355 25.828 3.854 1 92.62 38 GLU B N 1
ATOM 1565 C CA . GLU B 1 38 ? 3.338 26.797 4.336 1 92.62 38 GLU B CA 1
ATOM 1566 C C . GLU B 1 38 ? 4.598 26.094 4.84 1 92.62 38 GLU B C 1
ATOM 1568 O O . GLU B 1 38 ? 4.516 25.062 5.496 1 92.62 38 GLU B O 1
ATOM 1573 N N . ALA B 1 39 ? 5.695 26.672 4.527 1 90.69 39 ALA B N 1
ATOM 1574 C CA . ALA B 1 39 ? 6.996 26.094 4.82 1 90.69 39 ALA B CA 1
ATOM 1575 C C . ALA B 1 39 ? 7.125 25.75 6.305 1 90.69 39 ALA B C 1
ATOM 1577 O O . ALA B 1 39 ? 7.691 24.719 6.664 1 90.69 39 ALA B O 1
ATOM 1578 N N . THR B 1 40 ? 6.574 26.609 7.188 1 88.81 40 THR B N 1
ATOM 1579 C CA . THR B 1 40 ? 6.754 26.453 8.625 1 88.81 40 THR B CA 1
ATOM 1580 C C . THR B 1 40 ? 5.984 25.25 9.148 1 88.81 40 THR B C 1
ATOM 1582 O O . THR B 1 40 ? 6.266 24.75 10.242 1 88.81 40 THR B O 1
ATOM 1585 N N . ARG B 1 41 ? 5.105 24.703 8.32 1 90 41 ARG B N 1
ATOM 1586 C CA . ARG B 1 41 ? 4.25 23.609 8.789 1 90 41 ARG B CA 1
ATOM 1587 C C . ARG B 1 41 ? 4.711 22.281 8.234 1 90 41 ARG B C 1
ATOM 1589 O O . ARG B 1 41 ? 4.293 21.219 8.711 1 90 41 ARG B O 1
ATOM 1596 N N . ARG B 1 42 ? 5.578 22.312 7.312 1 91.75 42 ARG B N 1
ATOM 1597 C CA . ARG B 1 42 ? 5.949 21.125 6.555 1 91.75 42 ARG B CA 1
ATOM 1598 C C . ARG B 1 42 ? 6.742 20.156 7.418 1 91.75 42 ARG B C 1
ATOM 1600 O O . ARG B 1 42 ? 6.387 18.969 7.527 1 91.75 42 ARG B O 1
ATOM 1607 N N . LEU B 1 43 ? 7.746 20.656 8.008 1 89.81 43 LEU B N 1
ATOM 1608 C CA . LEU B 1 43 ? 8.688 19.781 8.703 1 89.81 43 LEU B CA 1
ATOM 1609 C C . LEU B 1 43 ? 8.023 19.094 9.883 1 89.81 43 LEU B C 1
ATOM 1611 O O . LEU B 1 43 ? 8.109 17.875 10.023 1 89.81 43 LEU B O 1
ATOM 1615 N N . PRO B 1 44 ? 7.297 19.812 10.742 1 88.5 44 PRO B N 1
ATOM 1616 C CA . PRO B 1 44 ? 6.668 19.125 11.875 1 88.5 44 PRO B CA 1
ATOM 1617 C C . PRO B 1 44 ? 5.656 18.078 11.438 1 88.5 44 PRO B C 1
ATOM 1619 O O . PRO B 1 44 ? 5.566 17 12.047 1 88.5 44 PRO B O 1
ATOM 1622 N N . LEU B 1 45 ? 4.953 18.359 10.469 1 90.62 45 LEU B N 1
ATOM 1623 C CA . LEU B 1 45 ? 3.961 17.406 9.977 1 90.62 45 LEU B CA 1
ATOM 1624 C C . LEU B 1 45 ? 4.633 16.188 9.359 1 90.62 45 LEU B C 1
ATOM 1626 O O . LEU B 1 45 ? 4.242 15.055 9.633 1 90.62 45 LEU B O 1
ATOM 1630 N N . PHE B 1 46 ? 5.617 16.469 8.531 1 91.75 46 PHE B N 1
ATOM 1631 C CA . PHE B 1 46 ? 6.352 15.375 7.91 1 91.75 46 PHE B CA 1
ATOM 1632 C C . PHE B 1 46 ? 6.98 14.477 8.969 1 91.75 46 PHE B C 1
ATOM 1634 O O . PHE B 1 46 ? 6.934 13.25 8.859 1 91.75 46 PHE B O 1
ATOM 1641 N N . ASP B 1 47 ? 7.516 15.07 9.953 1 88.88 47 ASP B N 1
ATOM 1642 C CA . ASP B 1 47 ? 8.18 14.328 11.016 1 88.88 47 ASP B CA 1
ATOM 1643 C C . ASP B 1 47 ? 7.199 13.414 11.742 1 88.88 47 ASP B C 1
ATOM 1645 O O . ASP B 1 47 ? 7.508 12.25 12.016 1 88.88 47 ASP B O 1
ATOM 1649 N N . ALA B 1 48 ? 6.105 13.891 12.047 1 90.44 48 ALA B N 1
ATOM 1650 C CA . ALA B 1 48 ? 5.102 13.117 12.773 1 90.44 48 ALA B CA 1
ATOM 1651 C C . ALA B 1 48 ? 4.617 11.93 11.945 1 90.44 48 ALA B C 1
ATOM 1653 O O . ALA B 1 48 ? 4.551 10.805 12.445 1 90.44 48 ALA B O 1
ATOM 1654 N N . LEU B 1 49 ? 4.316 12.188 10.688 1 94.38 49 LEU B N 1
ATOM 1655 C CA . LEU B 1 49 ? 3.807 11.141 9.805 1 94.38 49 LEU B CA 1
ATOM 1656 C C . LEU B 1 49 ? 4.895 10.117 9.484 1 94.38 49 LEU B C 1
ATOM 1658 O O . LEU B 1 49 ? 4.645 8.914 9.5 1 94.38 49 LEU B O 1
ATOM 1662 N N . GLU B 1 50 ? 6.074 10.625 9.227 1 91.31 50 GLU B N 1
ATOM 1663 C CA . GLU B 1 50 ? 7.191 9.766 8.867 1 91.31 50 GLU B CA 1
ATOM 1664 C C . GLU B 1 50 ? 7.594 8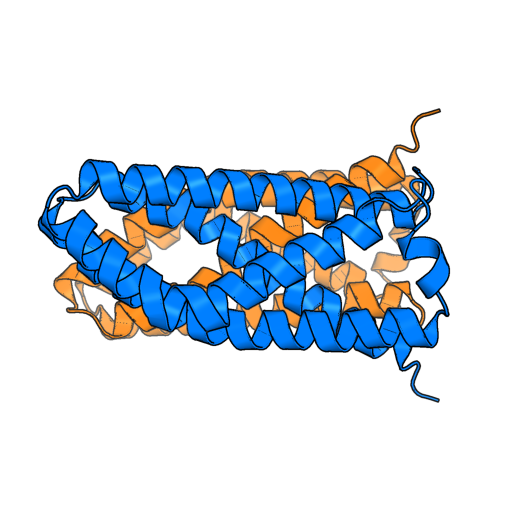.867 10.031 1 91.31 50 GLU B C 1
ATOM 1666 O O . GLU B 1 50 ? 7.898 7.684 9.836 1 91.31 50 GLU B O 1
ATOM 1671 N N . ARG B 1 51 ? 7.629 9.406 11.219 1 91.12 51 ARG B N 1
ATOM 1672 C CA . ARG B 1 51 ? 8.008 8.617 12.391 1 91.12 51 ARG B CA 1
ATOM 1673 C C . ARG B 1 51 ? 7.027 7.465 12.609 1 91.12 51 ARG B C 1
ATOM 1675 O O . ARG B 1 51 ? 7.434 6.344 12.922 1 91.12 51 ARG B O 1
ATOM 1682 N N . ARG B 1 52 ? 5.82 7.707 12.492 1 94.94 52 ARG B N 1
ATOM 1683 C CA . ARG B 1 52 ? 4.801 6.684 12.688 1 94.94 52 ARG B CA 1
ATOM 1684 C C . ARG B 1 52 ? 4.898 5.602 11.617 1 94.94 52 ARG B C 1
ATOM 1686 O O . ARG B 1 52 ? 4.832 4.41 11.93 1 94.94 52 ARG B O 1
ATOM 1693 N N . PHE B 1 53 ? 5.043 6.09 10.422 1 96.88 53 PHE B N 1
ATOM 1694 C CA . PHE B 1 53 ? 5.145 5.113 9.344 1 96.88 53 PHE B CA 1
ATOM 1695 C C . PHE B 1 53 ? 6.445 4.328 9.445 1 96.88 53 PHE B C 1
ATOM 1697 O O . PHE B 1 53 ? 6.465 3.115 9.227 1 96.88 53 PHE B O 1
ATOM 1704 N N . ALA B 1 54 ? 7.516 5.027 9.711 1 94.5 54 ALA B N 1
ATOM 1705 C CA . ALA B 1 54 ? 8.812 4.371 9.781 1 94.5 54 ALA B CA 1
ATOM 1706 C C . ALA B 1 54 ? 8.82 3.268 10.836 1 94.5 54 ALA B C 1
ATOM 1708 O O . ALA B 1 54 ? 9.414 2.207 10.641 1 94.5 54 ALA B O 1
ATOM 1709 N N . ALA B 1 55 ? 8.203 3.465 11.93 1 95.12 55 ALA B N 1
ATOM 1710 C CA . ALA B 1 55 ? 8.094 2.445 12.977 1 95.12 55 ALA B CA 1
ATOM 1711 C C . ALA B 1 55 ? 7.383 1.2 12.453 1 95.12 55 ALA B C 1
ATOM 1713 O O . ALA B 1 55 ? 7.801 0.075 12.742 1 95.12 55 ALA B O 1
ATOM 1714 N N . GLN B 1 56 ? 6.352 1.378 11.688 1 97.94 56 GLN B N 1
ATOM 1715 C CA . GLN B 1 56 ? 5.613 0.263 11.109 1 97.94 56 GLN B CA 1
ATOM 1716 C C . GLN B 1 56 ? 6.406 -0.395 9.984 1 97.94 56 GLN B C 1
ATOM 1718 O O . GLN B 1 56 ? 6.422 -1.622 9.859 1 97.94 56 GLN B O 1
ATOM 1723 N N . ALA B 1 57 ? 7.031 0.474 9.156 1 97.44 57 ALA B N 1
ATOM 1724 C CA . ALA B 1 57 ? 7.789 -0.025 8.008 1 97.44 57 ALA B CA 1
ATOM 1725 C C . ALA B 1 57 ? 8.953 -0.896 8.461 1 97.44 57 ALA B C 1
ATOM 1727 O O . ALA B 1 57 ? 9.32 -1.855 7.777 1 97.44 57 ALA B O 1
ATOM 1728 N N . ARG B 1 58 ? 9.539 -0.611 9.617 1 97.12 58 ARG B N 1
ATOM 1729 C CA . ARG B 1 58 ? 10.602 -1.447 10.156 1 97.12 58 ARG B CA 1
ATOM 1730 C C . ARG B 1 58 ? 10.109 -2.865 10.422 1 97.12 58 ARG B C 1
ATOM 1732 O O . ARG B 1 58 ? 10.789 -3.838 10.094 1 97.12 58 ARG B O 1
ATOM 1739 N N . ILE B 1 59 ? 8.953 -2.934 10.914 1 98.25 59 ILE B N 1
ATOM 1740 C CA . ILE B 1 59 ? 8.375 -4.242 11.211 1 98.25 59 ILE B CA 1
ATOM 1741 C C . ILE B 1 59 ? 8.023 -4.957 9.906 1 98.25 59 ILE B C 1
ATOM 1743 O O . ILE B 1 59 ? 8.391 -6.117 9.711 1 98.25 59 ILE B O 1
ATOM 1747 N N . SER B 1 60 ? 7.363 -4.285 9.031 1 98.38 60 SER B N 1
ATOM 1748 C CA . SER B 1 60 ? 6.914 -4.93 7.801 1 98.38 60 SER B CA 1
ATOM 1749 C C . SER B 1 60 ? 8.094 -5.34 6.93 1 98.38 60 SER B C 1
ATOM 1751 O O . SER B 1 60 ? 8.078 -6.41 6.316 1 98.38 60 SER B O 1
ATOM 1753 N N . THR B 1 61 ? 9.125 -4.477 6.84 1 98 61 THR B N 1
ATOM 1754 C CA . THR B 1 61 ? 10.281 -4.82 6.027 1 98 61 THR B CA 1
ATOM 1755 C C . THR B 1 61 ? 11.016 -6.023 6.609 1 98 61 THR B C 1
ATOM 1757 O O . THR B 1 61 ? 11.523 -6.867 5.871 1 98 61 THR B O 1
ATOM 1760 N N . LEU B 1 62 ? 11.078 -6.137 7.922 1 98.5 62 LEU B N 1
ATOM 1761 C CA . LEU B 1 62 ? 11.695 -7.301 8.547 1 98.5 62 LEU B CA 1
ATOM 1762 C C . LEU B 1 62 ? 10.891 -8.562 8.25 1 98.5 62 LEU B C 1
ATOM 1764 O O . LEU B 1 62 ? 11.469 -9.609 7.941 1 98.5 62 LEU B O 1
ATOM 1768 N N . LEU B 1 63 ? 9.602 -8.484 8.367 1 98.75 63 LEU B N 1
ATOM 1769 C CA . LEU B 1 63 ? 8.734 -9.625 8.07 1 98.75 63 LEU B CA 1
ATOM 1770 C C . LEU B 1 63 ? 8.883 -10.047 6.609 1 98.75 63 LEU B C 1
ATOM 1772 O O . LEU B 1 63 ? 8.914 -11.242 6.309 1 98.75 63 LEU B O 1
ATOM 1776 N N . VAL B 1 64 ? 8.961 -9.055 5.715 1 98.75 64 VAL B N 1
ATOM 1777 C CA . VAL B 1 64 ? 9.141 -9.336 4.293 1 98.75 64 VAL B CA 1
ATOM 1778 C C . VAL B 1 64 ? 10.477 -10.047 4.07 1 98.75 64 VAL B C 1
ATOM 1780 O O . VAL B 1 64 ? 10.555 -11.008 3.307 1 98.75 64 VAL B O 1
ATOM 1783 N N . GLY B 1 65 ? 11.508 -9.562 4.746 1 98.5 65 GLY B N 1
ATOM 1784 C CA . GLY B 1 65 ? 12.805 -10.195 4.637 1 98.5 65 GLY B CA 1
ATOM 1785 C C . GLY B 1 65 ? 12.82 -11.625 5.148 1 98.5 65 GLY B C 1
ATOM 1786 O O . GLY B 1 65 ? 13.289 -12.531 4.465 1 98.5 65 GLY B O 1
ATOM 1787 N N . ILE B 1 66 ? 12.281 -11.82 6.379 1 98.5 66 ILE B N 1
ATOM 1788 C CA . ILE B 1 66 ? 12.25 -13.133 7.004 1 98.5 66 ILE B CA 1
ATOM 1789 C C . ILE B 1 66 ? 11.469 -14.102 6.113 1 98.5 66 ILE B C 1
ATOM 1791 O O . ILE B 1 66 ? 11.945 -15.211 5.832 1 98.5 66 ILE B O 1
ATOM 1795 N N . SER B 1 67 ? 10.344 -13.695 5.656 1 98.25 67 SER B N 1
ATOM 1796 C CA . SER B 1 67 ? 9.516 -14.562 4.82 1 98.25 67 SER B CA 1
ATOM 1797 C C . SER B 1 67 ? 10.156 -14.789 3.457 1 98.25 67 SER B C 1
ATOM 1799 O O . SER B 1 67 ? 10.117 -15.906 2.926 1 98.25 67 SER B O 1
ATOM 1801 N N . GLY B 1 68 ? 10.781 -13.766 2.869 1 97.56 68 GLY B N 1
ATOM 1802 C CA . GLY B 1 68 ? 11.461 -13.914 1.594 1 97.56 68 GLY B CA 1
ATOM 1803 C C . GLY B 1 68 ? 12.617 -14.898 1.646 1 97.56 68 GLY B C 1
ATOM 1804 O O . GLY B 1 68 ? 12.742 -15.766 0.777 1 97.56 68 GLY B O 1
ATOM 1805 N N . PHE B 1 69 ? 13.422 -14.781 2.668 1 98.06 69 PHE B N 1
ATOM 1806 C CA . PHE B 1 69 ? 14.57 -15.672 2.812 1 98.06 69 PHE B CA 1
ATOM 1807 C C . PHE B 1 69 ? 14.109 -17.109 3.09 1 98.06 69 PHE B C 1
ATOM 1809 O O . PHE B 1 69 ? 14.734 -18.062 2.633 1 98.06 69 PHE B O 1
ATOM 1816 N N . TYR B 1 70 ? 13.07 -17.203 3.871 1 97.88 70 TYR B N 1
ATOM 1817 C CA . TYR B 1 70 ? 12.539 -18.547 4.09 1 97.88 70 TYR B CA 1
ATOM 1818 C C . TYR B 1 70 ? 12.086 -19.172 2.775 1 97.88 70 TYR B C 1
ATOM 1820 O O . TYR B 1 70 ? 12.344 -20.344 2.52 1 97.88 70 TYR B O 1
ATOM 1828 N N . MET B 1 71 ? 11.406 -18.422 1.977 1 95.88 71 MET B N 1
ATOM 1829 C CA . MET B 1 71 ? 10.938 -18.953 0.701 1 95.88 71 MET B CA 1
ATOM 1830 C C . MET B 1 71 ? 12.109 -19.312 -0.209 1 95.88 71 MET B C 1
ATOM 1832 O O . MET B 1 71 ? 12.062 -20.297 -0.94 1 95.88 71 MET B O 1
ATOM 1836 N N . LEU B 1 72 ? 13.102 -18.469 -0.172 1 95.12 72 LEU B N 1
ATOM 1837 C CA . LEU B 1 72 ? 14.312 -18.797 -0.926 1 95.12 72 LEU B CA 1
ATOM 1838 C C . LEU B 1 72 ? 14.875 -20.156 -0.501 1 95.12 72 LEU B C 1
ATOM 1840 O O . LEU B 1 72 ? 15.273 -20.953 -1.346 1 95.12 72 LEU B O 1
ATOM 1844 N N . TYR B 1 73 ? 14.891 -20.328 0.744 1 95.88 73 TYR B N 1
ATOM 1845 C CA . TYR B 1 73 ? 15.391 -21.578 1.316 1 95.88 73 TYR B CA 1
ATOM 1846 C C . TYR B 1 73 ? 14.453 -22.734 0.992 1 95.88 73 TYR B C 1
ATOM 1848 O O . TYR B 1 73 ? 14.898 -23.781 0.5 1 95.88 73 TYR B O 1
ATOM 1856 N N . ALA B 1 74 ? 13.242 -22.594 1.224 1 94.56 74 ALA B N 1
ATOM 1857 C CA . ALA B 1 74 ? 12.25 -23.641 1.059 1 94.56 74 ALA B CA 1
ATOM 1858 C C . ALA B 1 74 ? 12.164 -24.094 -0.398 1 94.56 74 ALA B C 1
ATOM 1860 O O . ALA B 1 74 ? 11.969 -25.281 -0.679 1 94.56 74 ALA B O 1
ATOM 1861 N N . TYR B 1 75 ? 12.328 -23.156 -1.34 1 92.44 75 TYR B N 1
ATOM 1862 C CA . TYR B 1 75 ? 12.195 -23.484 -2.758 1 92.44 75 TYR B CA 1
ATOM 1863 C C . TYR B 1 75 ? 13.562 -23.688 -3.4 1 92.44 75 TYR B C 1
ATOM 1865 O O . TYR B 1 75 ? 13.664 -23.906 -4.609 1 92.44 75 TYR B O 1
ATOM 1873 N N . ASP B 1 76 ? 14.594 -23.641 -2.623 1 93.44 76 ASP B N 1
ATOM 1874 C CA . ASP B 1 76 ? 15.969 -23.828 -3.082 1 93.44 76 ASP B CA 1
ATOM 1875 C C . ASP B 1 76 ? 16.266 -22.984 -4.312 1 93.44 76 ASP B C 1
ATOM 1877 O O . ASP B 1 76 ? 16.703 -23.5 -5.344 1 93.44 76 ASP B O 1
ATOM 1881 N N . ARG B 1 77 ? 16 -21.656 -4.176 1 92.12 77 ARG B N 1
ATO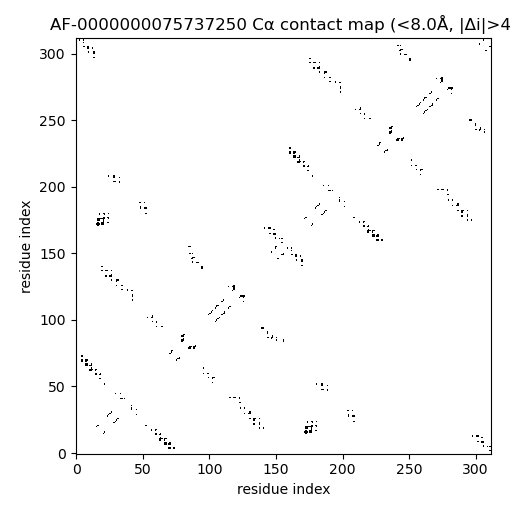M 1882 C CA . ARG B 1 77 ? 16.125 -20.75 -5.309 1 92.12 77 ARG B CA 1
ATOM 1883 C C . ARG B 1 77 ? 17.375 -19.891 -5.18 1 92.12 77 ARG B C 1
ATOM 1885 O O . ARG B 1 77 ? 17.469 -18.812 -5.781 1 92.12 77 ARG B O 1
ATOM 1892 N N . TRP B 1 78 ? 18.359 -20.344 -4.504 1 92.5 78 TRP B N 1
ATOM 1893 C CA . TRP B 1 78 ? 19.578 -19.562 -4.273 1 92.5 78 TRP B CA 1
ATOM 1894 C C . TRP B 1 78 ? 20.328 -19.344 -5.582 1 92.5 78 TRP B C 1
ATOM 1896 O O . TRP B 1 78 ? 20.875 -18.266 -5.816 1 92.5 78 TRP B O 1
ATOM 1906 N N . ALA B 1 79 ? 20.391 -20.312 -6.391 1 90.75 79 ALA B N 1
ATOM 1907 C CA . ALA B 1 79 ? 21.125 -20.219 -7.648 1 90.75 79 ALA B CA 1
ATOM 1908 C C . ALA B 1 79 ? 20.469 -19.234 -8.602 1 90.75 79 ALA B C 1
ATOM 1910 O O . ALA B 1 79 ? 21.141 -18.609 -9.422 1 90.75 79 ALA B O 1
ATOM 1911 N N . GLN B 1 80 ? 19.156 -19.016 -8.406 1 90.25 80 GLN B N 1
ATOM 1912 C CA . GLN B 1 80 ? 18.406 -18.125 -9.289 1 90.25 80 GLN B CA 1
ATOM 1913 C C . GLN B 1 80 ? 18.703 -16.656 -8.969 1 90.25 80 GLN B C 1
ATOM 1915 O O . GLN B 1 80 ? 18.469 -15.781 -9.805 1 90.25 80 GLN B O 1
ATOM 1920 N N . LEU B 1 81 ? 19.25 -16.5 -7.891 1 90.81 81 LEU B N 1
ATOM 1921 C CA . LEU B 1 81 ? 19.625 -15.133 -7.531 1 90.81 81 LEU B CA 1
ATOM 1922 C C . LEU B 1 81 ? 20.688 -14.594 -8.477 1 90.81 81 LEU B C 1
ATOM 1924 O O . LEU B 1 81 ? 20.734 -13.391 -8.75 1 90.81 81 LEU B O 1
ATOM 1928 N N . ALA B 1 82 ? 21.484 -15.453 -9.07 1 89.38 82 ALA B N 1
ATOM 1929 C CA . ALA B 1 82 ? 22.594 -15.047 -9.93 1 89.38 82 ALA B CA 1
ATOM 1930 C C . ALA B 1 82 ? 22.219 -15.18 -11.406 1 89.38 82 ALA B C 1
ATOM 1932 O O . ALA B 1 82 ? 23.016 -14.812 -12.281 1 89.38 82 ALA B O 1
ATOM 1933 N N . ASP B 1 83 ? 21.125 -15.633 -11.664 1 90.31 83 ASP B N 1
ATOM 1934 C CA . ASP B 1 83 ? 20.656 -15.82 -13.031 1 90.31 83 ASP B CA 1
ATOM 1935 C C . ASP B 1 83 ? 19.875 -14.594 -13.516 1 90.31 83 ASP B C 1
ATOM 1937 O O . ASP B 1 83 ? 18.812 -14.273 -12.969 1 90.31 83 ASP B O 1
ATOM 1941 N N . PRO B 1 84 ? 20.344 -13.938 -14.547 1 89.62 84 PRO B N 1
ATOM 1942 C CA . PRO B 1 84 ? 19.688 -12.727 -15.039 1 89.62 84 PRO B CA 1
ATOM 1943 C C . PRO B 1 84 ? 18.25 -12.977 -15.484 1 89.62 84 PRO B C 1
ATOM 1945 O O . PRO B 1 84 ? 17.453 -12.031 -15.57 1 89.62 84 PRO B O 1
ATOM 1948 N N . GLN B 1 85 ? 17.938 -14.195 -15.789 1 87.94 85 GLN B N 1
ATOM 1949 C CA . GLN B 1 85 ? 16.562 -14.523 -16.172 1 87.94 85 GLN B CA 1
ATOM 1950 C C . GLN B 1 85 ? 15.594 -14.273 -15.031 1 87.94 85 GLN B C 1
ATOM 1952 O O . GLN B 1 85 ? 14.398 -14.047 -15.258 1 87.94 85 GLN B O 1
ATOM 1957 N N . PHE B 1 86 ? 16.156 -14.266 -13.844 1 92.5 86 PHE B N 1
ATOM 1958 C CA . PHE B 1 86 ? 15.344 -14.039 -12.648 1 92.5 86 PHE B CA 1
ATOM 1959 C C . PHE B 1 86 ? 15.727 -12.727 -11.977 1 92.5 86 PHE B C 1
ATOM 1961 O O . PHE B 1 86 ? 15.867 -12.656 -10.758 1 92.5 86 PHE B O 1
ATOM 1968 N N . TRP B 1 87 ? 15.859 -11.703 -12.758 1 92.94 87 TRP B N 1
ATOM 1969 C CA . TRP B 1 87 ? 16.359 -10.414 -12.289 1 92.94 87 TRP B CA 1
ATOM 1970 C C . TRP B 1 87 ? 15.477 -9.867 -11.164 1 92.94 87 TRP B C 1
ATOM 1972 O O . TRP B 1 87 ? 15.945 -9.117 -10.312 1 92.94 87 TRP B O 1
ATOM 1982 N N . TRP B 1 88 ? 14.18 -10.234 -11.156 1 93.38 88 TRP B N 1
ATOM 1983 C CA . TRP B 1 88 ? 13.258 -9.703 -10.156 1 93.38 88 TRP B CA 1
ATOM 1984 C C . TRP B 1 88 ? 13.625 -10.188 -8.766 1 93.38 88 TRP B C 1
ATOM 1986 O O . TRP B 1 88 ? 13.367 -9.5 -7.77 1 93.38 88 TRP B O 1
ATOM 1996 N N . LEU B 1 89 ? 14.18 -11.359 -8.68 1 95.12 89 LEU B N 1
ATOM 1997 C CA . LEU B 1 89 ? 14.594 -11.875 -7.379 1 95.12 89 LEU B CA 1
ATOM 1998 C C . LEU B 1 89 ? 15.727 -11.031 -6.797 1 95.12 89 LEU B C 1
ATOM 2000 O O . LEU B 1 89 ? 15.672 -10.641 -5.629 1 95.12 89 LEU B O 1
ATOM 2004 N N . SER B 1 90 ? 16.703 -10.742 -7.621 1 95.31 90 SER B N 1
ATOM 2005 C CA . SER B 1 90 ? 17.812 -9.883 -7.199 1 95.31 90 SER B CA 1
ATOM 2006 C C . SER B 1 90 ? 17.312 -8.461 -6.922 1 95.31 90 SER B C 1
ATOM 2008 O O . SER B 1 90 ? 17.828 -7.793 -6.02 1 95.31 90 SER B O 1
ATOM 2010 N N . ALA B 1 91 ? 16.391 -8.031 -7.742 1 96.44 91 ALA B N 1
ATOM 2011 C CA . ALA B 1 91 ? 15.828 -6.699 -7.539 1 96.44 91 ALA B CA 1
ATOM 2012 C C . ALA B 1 91 ? 15.109 -6.609 -6.195 1 96.44 91 ALA B C 1
ATOM 2014 O O . ALA B 1 91 ? 15.211 -5.598 -5.496 1 96.44 91 ALA B O 1
ATOM 2015 N N . MET B 1 92 ? 14.375 -7.707 -5.871 1 97.69 92 MET B N 1
ATOM 2016 C CA . MET B 1 92 ? 13.695 -7.754 -4.582 1 97.69 92 MET B CA 1
ATOM 2017 C C . MET B 1 92 ? 14.703 -7.664 -3.434 1 97.69 92 MET B C 1
ATOM 2019 O O . MET B 1 92 ? 14.492 -6.918 -2.477 1 97.69 92 MET B O 1
ATOM 2023 N N . LEU B 1 93 ? 15.742 -8.391 -3.527 1 97.5 93 LEU B N 1
ATOM 2024 C CA . LEU B 1 93 ? 16.75 -8.414 -2.48 1 97.5 93 LEU B CA 1
ATOM 2025 C C . LEU B 1 93 ? 17.469 -7.066 -2.379 1 97.5 93 LEU B C 1
ATOM 2027 O O . LEU B 1 93 ? 17.688 -6.559 -1.276 1 97.5 93 LEU B O 1
ATOM 2031 N N . GLY B 1 94 ? 17.844 -6.523 -3.506 1 97.5 94 GLY B N 1
ATOM 2032 C CA . GLY B 1 94 ? 18.484 -5.215 -3.518 1 97.5 94 GLY B CA 1
ATOM 2033 C C . GLY B 1 94 ? 17.609 -4.121 -2.928 1 97.5 94 GLY B C 1
ATOM 2034 O O . GLY B 1 94 ? 18.078 -3.326 -2.107 1 97.5 94 GLY B O 1
ATOM 2035 N N . LEU B 1 95 ? 16.344 -4.098 -3.383 1 98.12 95 LEU B N 1
ATOM 2036 C CA . LEU B 1 95 ? 15.398 -3.119 -2.855 1 98.12 95 LEU B CA 1
ATOM 2037 C C . LEU B 1 95 ? 15.234 -3.275 -1.348 1 98.12 95 LEU B C 1
ATOM 2039 O O . LEU B 1 95 ? 15.234 -2.285 -0.612 1 98.12 95 LEU B O 1
ATOM 2043 N N . TRP B 1 96 ? 15.102 -4.5 -0.941 1 98.31 96 TRP B N 1
ATOM 2044 C CA . TRP B 1 96 ? 14.969 -4.801 0.481 1 98.31 96 TRP B CA 1
ATOM 2045 C C . TRP B 1 96 ? 16.188 -4.301 1.256 1 98.31 96 TRP B C 1
ATOM 2047 O O . TRP B 1 96 ? 16.047 -3.648 2.293 1 98.31 96 TRP B O 1
ATOM 2057 N N . ALA B 1 97 ? 17.406 -4.516 0.786 1 97.56 97 ALA B N 1
ATOM 2058 C CA . ALA B 1 97 ? 18.641 -4.102 1.453 1 97.56 97 ALA B CA 1
ATOM 2059 C C . ALA B 1 97 ? 18.719 -2.58 1.562 1 97.56 97 ALA B C 1
ATOM 2061 O O . ALA B 1 97 ? 19.109 -2.047 2.602 1 97.56 97 ALA B O 1
ATOM 2062 N N . ILE B 1 98 ? 18.328 -1.942 0.52 1 96.88 98 ILE B N 1
ATOM 2063 C CA . ILE B 1 98 ? 18.344 -0.484 0.515 1 96.88 98 ILE B CA 1
ATOM 2064 C C . ILE B 1 98 ? 17.422 0.04 1.611 1 96.88 98 ILE B C 1
ATOM 2066 O O . ILE B 1 98 ? 17.797 0.919 2.387 1 96.88 98 ILE B O 1
ATOM 2070 N N . PHE B 1 99 ? 16.266 -0.534 1.749 1 96.69 99 PHE B N 1
ATOM 2071 C CA . PHE B 1 99 ? 15.289 -0.047 2.717 1 96.69 99 PHE B CA 1
ATOM 2072 C C . PHE B 1 99 ? 15.711 -0.406 4.137 1 96.69 99 PHE B C 1
ATOM 2074 O O . PHE B 1 99 ? 15.461 0.358 5.074 1 96.69 99 PHE B O 1
ATOM 2081 N N . ILE B 1 100 ? 16.359 -1.55 4.316 1 96.12 100 ILE B N 1
ATOM 2082 C CA . ILE B 1 100 ? 16.859 -1.921 5.637 1 96.12 100 ILE B CA 1
ATOM 2083 C C . ILE B 1 100 ? 17.891 -0.905 6.094 1 96.12 100 ILE B C 1
ATOM 2085 O O . ILE B 1 100 ? 17.844 -0.422 7.23 1 96.12 100 ILE B O 1
ATOM 2089 N N . VAL B 1 101 ? 18.766 -0.549 5.195 1 93.31 101 VAL B N 1
ATOM 2090 C CA . VAL B 1 101 ? 19.797 0.428 5.527 1 93.31 101 VAL B CA 1
ATOM 2091 C C . VAL B 1 101 ? 19.156 1.783 5.812 1 93.31 101 VAL B 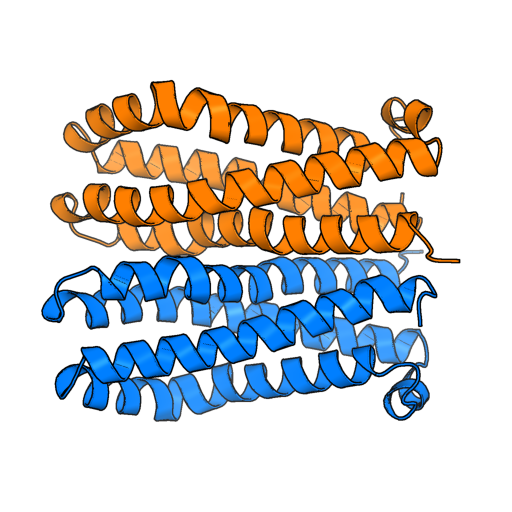C 1
ATOM 2093 O O . VAL B 1 101 ? 19.5 2.439 6.801 1 93.31 101 VAL B O 1
ATOM 2096 N N . MET B 1 102 ? 18.25 2.09 4.969 1 91.44 102 MET B N 1
ATOM 2097 C CA . MET B 1 102 ? 17.594 3.391 5.109 1 91.44 102 MET B CA 1
ATOM 2098 C C . MET B 1 102 ? 16.812 3.473 6.418 1 91.44 102 MET B C 1
ATOM 2100 O O . MET B 1 102 ? 16.922 4.461 7.145 1 91.44 102 MET B O 1
ATOM 2104 N N . LEU B 1 103 ? 16.062 2.457 6.758 1 91.88 103 LEU B N 1
ATOM 2105 C CA . LEU B 1 103 ? 15.148 2.488 7.891 1 91.88 103 LEU B CA 1
ATOM 2106 C C . LEU B 1 103 ? 15.898 2.27 9.203 1 91.88 103 LEU B C 1
ATOM 2108 O O . LEU B 1 103 ? 15.508 2.809 10.242 1 91.88 103 LEU B O 1
ATOM 2112 N N . PHE B 1 104 ? 16.938 1.542 9.195 1 90.06 104 PHE B N 1
ATOM 2113 C CA . PHE B 1 104 ? 17.562 1.156 10.445 1 90.06 104 PHE B CA 1
ATOM 2114 C C . PHE B 1 104 ? 18.875 1.907 10.648 1 90.06 104 PHE B C 1
ATOM 2116 O O . PHE B 1 104 ? 19.406 1.963 11.758 1 90.06 104 PHE B O 1
ATOM 2123 N N . VAL B 1 105 ? 19.453 2.486 9.609 1 78.56 105 VAL B N 1
ATOM 2124 C CA . VAL B 1 105 ? 20.719 3.188 9.742 1 78.56 105 VAL B CA 1
ATOM 2125 C C . VAL B 1 105 ? 20.531 4.672 9.453 1 78.56 105 VAL B C 1
ATOM 2127 O O . VAL B 1 105 ? 20.797 5.523 10.305 1 78.56 105 VAL B O 1
ATOM 2130 N N . ALA B 1 106 ? 20.078 4.973 8.281 1 69.5 106 ALA B N 1
ATOM 2131 C CA . ALA B 1 106 ? 20.031 6.359 7.82 1 69.5 106 ALA B CA 1
ATOM 2132 C C . ALA B 1 106 ? 18.984 7.16 8.602 1 69.5 106 ALA B C 1
ATOM 2134 O O . ALA B 1 106 ? 19.234 8.297 9 1 69.5 106 ALA B O 1
ATOM 2135 N N . GLU B 1 107 ? 17.781 6.586 8.781 1 65.38 107 GLU B N 1
ATOM 2136 C CA . GLU B 1 107 ? 16.703 7.312 9.453 1 65.38 107 GLU B CA 1
ATOM 2137 C C . GLU B 1 107 ? 17.094 7.695 10.875 1 65.38 107 GLU B C 1
ATOM 2139 O O . GLU B 1 107 ? 17.062 8.875 11.234 1 65.38 107 GLU B O 1
ATOM 2144 N N . PRO B 1 108 ? 17.562 6.766 11.664 1 58 108 PRO B N 1
ATOM 2145 C CA . PRO B 1 108 ? 17.844 7.145 13.047 1 58 108 PRO B CA 1
ATOM 2146 C C . PRO B 1 108 ? 19.125 7.953 13.195 1 58 108 PRO B C 1
ATOM 2148 O O . PRO B 1 108 ? 19.266 8.75 14.125 1 58 108 PRO B O 1
ATOM 2151 N N . LEU B 1 109 ? 19.969 7.699 12.359 1 55.97 109 LEU B N 1
ATOM 2152 C CA . LEU B 1 109 ? 21.281 8.297 12.617 1 55.97 109 LEU B CA 1
ATOM 2153 C C . LEU B 1 109 ? 21.438 9.602 11.844 1 55.97 109 LEU B C 1
ATOM 2155 O O . LEU B 1 109 ? 21.953 10.586 12.375 1 55.97 109 LEU B O 1
ATOM 2159 N N . PHE B 1 110 ? 21.047 9.594 10.578 1 55.91 110 PHE B N 1
ATOM 2160 C CA . PHE B 1 110 ? 21.531 10.664 9.727 1 55.91 110 PHE B CA 1
ATOM 2161 C C . PHE B 1 110 ? 20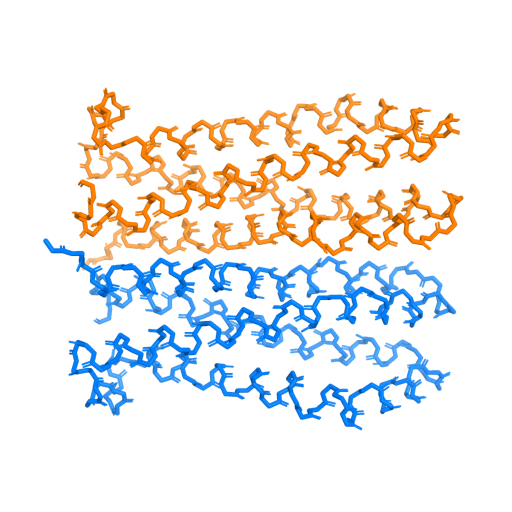.375 11.414 9.07 1 55.91 110 PHE B C 1
ATOM 2163 O O . PHE B 1 110 ? 20.344 12.648 9.094 1 55.91 110 PHE B O 1
ATOM 2170 N N . LEU B 1 111 ? 19.391 10.766 8.734 1 57.25 111 LEU B N 1
ATOM 2171 C CA . LEU B 1 111 ? 18.453 11.406 7.816 1 57.25 111 LEU B CA 1
ATOM 2172 C C . LEU B 1 111 ? 17.547 12.398 8.547 1 57.25 111 LEU B C 1
ATOM 2174 O O . LEU B 1 111 ? 17.281 13.484 8.039 1 57.25 111 LEU B O 1
ATOM 2178 N N . HIS B 1 112 ? 17.328 12.023 9.773 1 60.47 112 HIS B N 1
ATOM 2179 C CA . HIS B 1 112 ? 16.438 12.906 10.516 1 60.47 112 HIS B CA 1
ATOM 2180 C C . HIS B 1 112 ? 17.125 14.227 10.852 1 60.47 112 HIS B C 1
ATOM 2182 O O . HIS B 1 112 ? 16.578 15.305 10.609 1 60.47 112 HIS B O 1
ATOM 2188 N N . ALA B 1 113 ? 18.422 14.094 11.352 1 65.75 113 ALA B N 1
ATOM 2189 C CA . ALA B 1 113 ? 19.156 15.297 11.75 1 65.75 113 ALA B CA 1
ATOM 2190 C C . ALA B 1 113 ? 19.531 16.125 10.523 1 65.75 113 ALA B C 1
ATOM 2192 O O . ALA B 1 113 ? 19.391 17.359 10.531 1 65.75 113 ALA B O 1
ATOM 2193 N N . TRP B 1 114 ? 20 15.383 9.578 1 69.62 114 TRP B N 1
ATOM 2194 C CA . TRP B 1 114 ? 20.391 16.047 8.344 1 69.62 114 TRP B CA 1
ATOM 2195 C C . TRP B 1 114 ? 19.203 16.719 7.68 1 69.62 114 TRP B C 1
ATOM 2197 O O . TRP B 1 114 ? 19.266 17.891 7.285 1 69.62 114 TRP B O 1
ATOM 2207 N N . PHE B 1 115 ? 18.141 16.016 7.602 1 70.94 115 PHE B N 1
ATOM 2208 C CA . PHE B 1 115 ? 16.938 16.531 6.965 1 70.94 115 PHE B CA 1
ATOM 2209 C C . PHE B 1 115 ? 16.359 17.703 7.77 1 70.94 115 PHE B C 1
ATOM 2211 O O . PHE B 1 115 ? 15.883 18.672 7.195 1 70.94 115 PHE B O 1
ATOM 2218 N N . ASP B 1 116 ? 16.484 17.578 9.047 1 74.19 116 ASP B N 1
ATOM 2219 C CA . ASP B 1 116 ? 15.953 18.641 9.891 1 74.19 116 ASP B CA 1
ATOM 2220 C C . ASP B 1 116 ? 16.734 19.938 9.695 1 74.19 116 ASP B C 1
ATOM 2222 O O . ASP B 1 116 ? 16.156 21.016 9.578 1 74.19 116 ASP B O 1
ATOM 2226 N N . THR B 1 117 ? 18.016 19.781 9.656 1 76.12 117 THR B N 1
ATOM 2227 C CA . THR B 1 117 ? 18.875 20.953 9.469 1 76.12 117 THR B CA 1
ATOM 2228 C C . THR B 1 117 ? 18.641 21.578 8.094 1 76.12 117 THR B C 1
ATOM 2230 O O . THR B 1 117 ? 18.516 22.797 7.969 1 76.12 117 THR B O 1
ATOM 2233 N N . ARG B 1 118 ? 18.562 20.734 7.113 1 79.5 118 ARG B N 1
ATOM 2234 C CA . ARG B 1 118 ? 18.359 21.219 5.754 1 79.5 118 ARG B CA 1
ATOM 2235 C C . ARG B 1 118 ? 16.969 21.828 5.59 1 79.5 118 ARG B C 1
ATOM 2237 O O . ARG B 1 118 ? 16.797 22.844 4.922 1 79.5 118 ARG B O 1
ATOM 2244 N N . ALA B 1 119 ? 16.031 21.219 6.211 1 79.81 119 ALA B N 1
ATOM 2245 C CA . ALA B 1 119 ? 14.648 21.672 6.094 1 79.81 119 ALA B CA 1
ATOM 2246 C C . ALA B 1 119 ? 14.438 23 6.809 1 79.81 119 ALA B C 1
ATOM 2248 O O . ALA B 1 119 ? 13.602 23.812 6.402 1 79.81 119 ALA B O 1
ATOM 2249 N N . ARG B 1 120 ? 15.18 23.266 7.777 1 80.56 120 ARG B N 1
ATOM 2250 C CA . ARG B 1 120 ? 15.086 24.531 8.492 1 80.56 120 ARG B CA 1
ATOM 2251 C C . ARG B 1 120 ? 15.758 25.656 7.711 1 80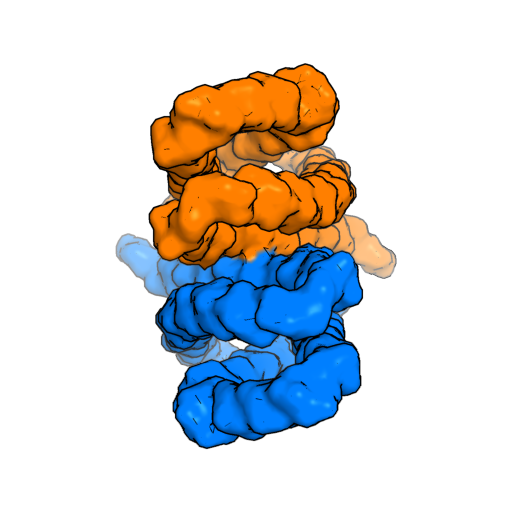.56 120 ARG B C 1
ATOM 2253 O O . ARG B 1 120 ? 15.32 26.797 7.754 1 80.56 120 ARG B O 1
ATOM 2260 N N . ARG B 1 121 ? 16.828 25.297 6.977 1 85.81 121 ARG B N 1
ATOM 2261 C CA . ARG B 1 121 ? 17.578 26.281 6.199 1 85.81 121 ARG B CA 1
ATOM 2262 C C . ARG B 1 121 ? 16.875 26.594 4.887 1 85.81 121 ARG B C 1
ATOM 2264 O O . ARG B 1 121 ? 16.75 27.766 4.512 1 85.81 121 ARG B O 1
ATOM 2271 N N . ASP B 1 122 ? 16.484 25.516 4.27 1 90.75 122 ASP B N 1
ATOM 2272 C CA . ASP B 1 122 ? 15.805 25.625 2.98 1 90.75 122 ASP B CA 1
ATOM 2273 C C . ASP B 1 122 ? 14.742 24.547 2.818 1 90.75 122 ASP B C 1
ATOM 2275 O O . ASP B 1 122 ? 14.977 23.516 2.176 1 90.75 122 ASP B O 1
ATOM 2279 N N . PRO B 1 123 ? 13.625 24.812 3.324 1 87.62 123 PRO B N 1
ATOM 2280 C CA . PRO B 1 123 ? 12.578 23.797 3.326 1 87.62 123 PRO B CA 1
ATOM 2281 C C . PRO B 1 123 ? 12.18 23.359 1.921 1 87.62 123 PRO B C 1
ATOM 2283 O O . PRO B 1 123 ? 11.953 22.156 1.685 1 87.62 123 PRO B O 1
ATOM 2286 N N . ASP B 1 124 ? 12.117 24.266 1.024 1 89.5 124 ASP B N 1
ATOM 2287 C CA . ASP B 1 124 ? 11.711 23.922 -0.333 1 89.5 124 ASP B CA 1
ATOM 2288 C C . ASP B 1 124 ? 12.672 22.906 -0.949 1 89.5 124 ASP B C 1
ATOM 2290 O O . ASP B 1 124 ? 12.242 21.875 -1.465 1 89.5 124 ASP B O 1
ATOM 2294 N N . ARG B 1 125 ? 13.875 23.234 -0.907 1 91.06 125 ARG B N 1
ATOM 2295 C CA . ARG B 1 125 ? 14.875 22.344 -1.492 1 91.06 125 ARG B CA 1
ATOM 2296 C C . ARG B 1 125 ? 14.898 21 -0.777 1 91.06 125 ARG B C 1
ATOM 2298 O O . ARG B 1 125 ? 15 19.953 -1.418 1 91.06 125 ARG B O 1
ATOM 2305 N N . ALA B 1 126 ? 14.82 20.969 0.544 1 90.38 126 ALA B N 1
ATOM 2306 C CA . ALA B 1 126 ? 14.852 19.734 1.328 1 90.38 126 ALA B CA 1
ATOM 2307 C C . ALA B 1 126 ? 13.711 18.812 0.932 1 90.38 126 ALA B C 1
ATOM 2309 O O . ALA B 1 126 ? 13.922 17.609 0.718 1 90.38 126 ALA B O 1
ATOM 2310 N N . PHE B 1 127 ? 12.562 19.328 0.741 1 92.56 127 PHE B N 1
ATOM 2311 C CA . PHE B 1 127 ? 11.398 18.5 0.458 1 92.56 127 PHE B CA 1
ATOM 2312 C C . PHE B 1 127 ? 11.383 18.078 -1.004 1 92.56 127 PHE B C 1
ATOM 2314 O O . PHE B 1 127 ? 10.891 16.984 -1.331 1 92.56 127 PHE B O 1
ATOM 2321 N N . ARG B 1 128 ? 11.961 18.812 -1.855 1 93.69 128 ARG B N 1
ATOM 2322 C CA . ARG B 1 128 ? 12.078 18.406 -3.252 1 93.69 128 ARG B CA 1
ATOM 2323 C C . ARG B 1 128 ? 13.07 17.25 -3.406 1 93.69 128 ARG B C 1
ATOM 2325 O O . ARG B 1 128 ? 12.867 16.359 -4.223 1 93.69 128 ARG B O 1
ATOM 2332 N N . VAL B 1 129 ? 14.148 17.344 -2.627 1 92.25 129 VAL B N 1
ATOM 2333 C CA . VAL B 1 129 ? 15.125 16.25 -2.633 1 92.25 129 VAL B CA 1
ATOM 2334 C C . VAL B 1 129 ? 14.484 14.984 -2.07 1 92.25 129 VAL B C 1
ATOM 2336 O O . VAL B 1 129 ? 14.664 13.898 -2.625 1 92.25 129 VAL B O 1
ATOM 2339 N N . ALA B 1 130 ? 13.773 15.188 -0.981 1 92.69 130 ALA B N 1
ATOM 2340 C CA . ALA B 1 130 ? 13.062 14.047 -0.401 1 92.69 130 ALA B CA 1
ATOM 2341 C C . ALA B 1 130 ? 12.078 13.445 -1.404 1 92.69 130 ALA B C 1
ATOM 2343 O O . ALA B 1 130 ? 12.008 12.219 -1.549 1 92.69 130 ALA B O 1
ATOM 2344 N N . LEU B 1 131 ? 11.375 14.289 -2.127 1 96.19 131 LEU B N 1
ATOM 2345 C CA . LEU B 1 131 ? 10.414 13.82 -3.115 1 96.19 131 LEU B CA 1
ATOM 2346 C C . LEU B 1 131 ? 11.109 13.086 -4.254 1 96.19 131 LEU B C 1
ATOM 2348 O O . LEU B 1 131 ? 10.648 12.023 -4.684 1 96.19 131 LEU B O 1
ATOM 2352 N N . ARG B 1 132 ? 12.18 13.602 -4.719 1 96.31 132 ARG B N 1
ATOM 2353 C CA . ARG B 1 132 ? 12.93 12.945 -5.789 1 96.31 132 ARG B CA 1
ATOM 2354 C C . ARG B 1 132 ? 13.414 11.562 -5.359 1 96.31 132 ARG B C 1
ATOM 2356 O O . ARG B 1 132 ? 13.289 10.594 -6.113 1 96.31 132 ARG B O 1
ATOM 2363 N N . GLY B 1 133 ? 13.984 11.5 -4.176 1 95.25 133 GLY B N 1
ATOM 2364 C CA . GLY B 1 133 ? 14.43 10.211 -3.658 1 95.25 133 GLY B CA 1
ATOM 2365 C C . GLY B 1 133 ? 13.305 9.203 -3.533 1 95.25 133 GLY B C 1
ATOM 2366 O O . GLY B 1 133 ? 13.461 8.039 -3.922 1 95.25 133 GLY B O 1
ATOM 2367 N N . HIS B 1 134 ? 12.188 9.68 -3.014 1 96.69 134 HIS B N 1
ATOM 2368 C CA . HIS B 1 134 ? 11.047 8.789 -2.852 1 96.69 134 HIS B CA 1
ATOM 2369 C C . HIS B 1 134 ? 10.477 8.375 -4.203 1 96.69 134 HIS B C 1
ATOM 2371 O O . HIS B 1 134 ? 10.016 7.242 -4.367 1 96.69 134 HIS B O 1
ATOM 2377 N N . ARG B 1 135 ? 10.531 9.242 -5.203 1 97.88 135 ARG B N 1
ATOM 2378 C CA . ARG B 1 135 ? 10.078 8.898 -6.547 1 97.88 135 ARG B CA 1
ATOM 2379 C C . ARG B 1 135 ? 10.961 7.82 -7.168 1 97.88 135 ARG B C 1
ATOM 2381 O O . ARG B 1 135 ? 10.469 6.898 -7.82 1 97.88 135 ARG B O 1
ATOM 2388 N N . VAL B 1 136 ? 12.172 7.957 -6.969 1 97.81 136 VAL B N 1
ATOM 2389 C CA . VAL B 1 136 ? 13.117 6.98 -7.5 1 97.81 136 VAL B CA 1
ATOM 2390 C C . VAL B 1 136 ? 12.867 5.617 -6.852 1 97.81 136 VAL B C 1
ATOM 2392 O O . VAL B 1 136 ? 12.727 4.609 -7.547 1 97.81 136 VAL B O 1
ATOM 2395 N N . LEU B 1 137 ? 12.758 5.641 -5.531 1 97.69 137 LEU B N 1
ATOM 2396 C CA . LEU B 1 137 ? 12.539 4.395 -4.809 1 97.69 137 LEU B CA 1
ATOM 2397 C C . LEU B 1 137 ? 11.188 3.783 -5.176 1 97.69 137 LEU B C 1
ATOM 2399 O O . LEU B 1 137 ? 11.078 2.562 -5.316 1 97.69 137 LEU B O 1
ATOM 2403 N N . SER B 1 138 ? 10.227 4.621 -5.336 1 98.69 138 SER B N 1
ATOM 2404 C CA . SER B 1 138 ? 8.906 4.141 -5.719 1 98.69 138 SER B CA 1
ATOM 2405 C C . SER B 1 138 ? 8.922 3.525 -7.113 1 98.69 138 SER B C 1
ATOM 2407 O O . SER B 1 138 ? 8.281 2.496 -7.352 1 98.69 138 SER B O 1
ATOM 2409 N N . THR B 1 139 ? 9.648 4.164 -8.023 1 98.62 139 THR B N 1
ATOM 2410 C CA . THR B 1 139 ? 9.758 3.648 -9.383 1 98.62 139 THR B CA 1
ATOM 2411 C C . THR B 1 139 ? 10.453 2.289 -9.398 1 98.62 139 THR B C 1
ATOM 2413 O O . THR B 1 139 ? 9.961 1.341 -10.016 1 98.62 139 THR B O 1
ATOM 2416 N N . ILE B 1 140 ? 11.5 2.17 -8.672 1 98.31 140 ILE B N 1
ATOM 2417 C CA . ILE B 1 140 ? 12.234 0.912 -8.562 1 98.31 140 ILE B CA 1
ATOM 2418 C C . ILE B 1 140 ? 11.336 -0.156 -7.945 1 98.31 140 ILE B C 1
ATOM 2420 O O . ILE B 1 140 ? 11.312 -1.303 -8.398 1 98.31 140 ILE B O 1
ATOM 2424 N N . SER B 1 141 ? 10.578 0.221 -6.926 1 98.75 141 SER B N 1
ATOM 2425 C CA . SER B 1 141 ? 9.688 -0.71 -6.238 1 98.75 141 SER B CA 1
ATOM 2426 C C . SER B 1 141 ? 8.602 -1.226 -7.176 1 98.75 141 SER B C 1
ATOM 2428 O O . SER B 1 141 ? 8.297 -2.422 -7.188 1 98.75 141 SER B O 1
ATOM 2430 N N . LEU B 1 142 ? 8.039 -0.348 -7.992 1 98.5 142 LEU B N 1
ATOM 2431 C CA . LEU B 1 142 ? 6.977 -0.736 -8.914 1 98.5 142 LEU B CA 1
ATOM 2432 C C . LEU B 1 142 ? 7.512 -1.657 -10.008 1 98.5 142 LEU B C 1
ATOM 2434 O O . LEU B 1 142 ? 6.852 -2.625 -10.391 1 98.5 142 LEU B O 1
ATOM 2438 N N . ILE B 1 143 ? 8.68 -1.38 -10.469 1 97.94 143 ILE B N 1
ATOM 2439 C CA . ILE B 1 143 ? 9.328 -2.223 -11.469 1 97.94 143 ILE B CA 1
ATOM 2440 C C . ILE B 1 143 ? 9.617 -3.6 -10.875 1 97.94 143 ILE B C 1
ATOM 2442 O O . ILE B 1 143 ? 9.414 -4.621 -11.539 1 97.94 143 ILE B O 1
ATOM 2446 N N . THR B 1 144 ? 10.078 -3.621 -9.633 1 97.75 144 THR B N 1
ATOM 2447 C CA . THR B 1 144 ? 10.375 -4.879 -8.961 1 97.75 144 THR B CA 1
ATOM 2448 C C . THR B 1 144 ? 9.109 -5.707 -8.781 1 97.75 144 THR B C 1
ATOM 2450 O O . THR B 1 144 ? 9.102 -6.914 -9.047 1 97.75 144 THR B O 1
ATOM 2453 N N . VAL B 1 145 ? 8.008 -5.09 -8.391 1 97.75 145 VAL B N 1
ATOM 2454 C CA . VAL B 1 145 ? 6.738 -5.789 -8.227 1 97.75 145 VAL B CA 1
ATOM 2455 C C . VAL B 1 145 ? 6.254 -6.305 -9.578 1 97.75 145 VAL B C 1
ATOM 2457 O O . VAL B 1 145 ? 5.781 -7.441 -9.688 1 97.75 145 VAL B O 1
ATOM 2460 N N . LEU B 1 146 ? 6.438 -5.43 -10.609 1 96.94 146 LEU B N 1
ATOM 2461 C CA . LEU B 1 146 ? 6.078 -5.832 -11.961 1 96.94 146 LEU B CA 1
ATOM 2462 C C . LEU B 1 146 ? 6.844 -7.082 -12.383 1 96.94 146 LEU B C 1
ATOM 2464 O O . LEU B 1 146 ? 6.254 -8.031 -12.898 1 96.94 146 LEU B O 1
ATOM 2468 N N . GLY B 1 147 ? 8.125 -7.117 -12.141 1 94.81 147 GLY B N 1
ATOM 2469 C CA . GLY B 1 147 ? 8.953 -8.266 -12.469 1 94.81 147 GLY B CA 1
ATOM 2470 C C . GLY B 1 147 ? 8.602 -9.5 -11.656 1 94.81 147 GLY B C 1
ATOM 2471 O O . GLY B 1 147 ? 8.57 -10.609 -12.195 1 94.81 147 GLY B O 1
ATOM 2472 N N . ALA B 1 148 ? 8.32 -9.344 -10.398 1 94.75 148 ALA B N 1
ATOM 2473 C CA . ALA B 1 148 ? 7.996 -10.453 -9.516 1 94.75 148 ALA B CA 1
ATOM 2474 C C . ALA B 1 148 ? 6.684 -11.117 -9.922 1 94.75 148 ALA B C 1
ATOM 2476 O O . ALA B 1 148 ? 6.586 -12.352 -9.945 1 94.75 148 ALA B O 1
ATOM 2477 N N . VAL B 1 149 ? 5.688 -10.328 -10.25 1 93.44 149 VAL B N 1
ATOM 2478 C CA . VAL B 1 149 ? 4.375 -10.844 -10.625 1 93.44 149 VAL B CA 1
ATOM 2479 C C . VAL B 1 149 ? 4.434 -11.438 -12.023 1 93.44 149 VAL B C 1
ATOM 2481 O O . VAL B 1 149 ? 3.855 -12.5 -12.281 1 93.44 149 VAL B O 1
ATOM 2484 N N . GLY B 1 150 ? 5.148 -10.797 -12.891 1 88.06 150 GLY B N 1
ATOM 2485 C CA . GLY B 1 150 ? 5.262 -11.273 -14.258 1 88.06 150 GLY B CA 1
ATOM 2486 C C . GLY B 1 150 ? 6.156 -12.492 -14.391 1 88.06 150 GLY B C 1
ATOM 2487 O O . GLY B 1 150 ? 5.895 -13.367 -15.219 1 88.06 150 GLY B O 1
ATOM 2488 N N . GLY B 1 151 ? 7.285 -12.414 -13.789 1 73.31 151 GLY B N 1
ATOM 2489 C CA . GLY B 1 151 ? 8.242 -13.508 -13.875 1 73.31 151 GLY B CA 1
ATOM 2490 C C . GLY B 1 151 ? 7.738 -14.797 -13.25 1 73.31 151 GLY B C 1
ATOM 2491 O O . GLY B 1 151 ? 8.031 -15.891 -13.742 1 73.31 151 GLY B O 1
ATOM 2492 N N . ALA B 1 152 ? 7.035 -14.586 -12.195 1 57.69 152 ALA B N 1
ATOM 2493 C CA . ALA B 1 152 ? 6.477 -15.781 -11.578 1 57.69 152 ALA B CA 1
ATOM 2494 C C . ALA B 1 152 ? 5.535 -16.5 -12.539 1 57.69 152 ALA B C 1
ATOM 2496 O O . ALA B 1 152 ? 5.301 -17.703 -12.406 1 57.69 152 ALA B O 1
ATOM 2497 N N . HIS B 1 153 ? 5.082 -15.828 -13.477 1 51.75 153 HIS B N 1
ATOM 2498 C CA . HIS B 1 153 ? 4.109 -16.422 -14.383 1 51.75 153 HIS B CA 1
ATOM 2499 C C . HIS B 1 153 ? 4.691 -16.594 -15.781 1 51.75 153 HIS B C 1
ATOM 2501 O O . HIS B 1 153 ? 3.953 -16.812 -16.75 1 51.75 153 HIS B O 1
ATOM 2507 N N . GLY B 1 154 ? 5.969 -16.656 -15.914 1 48.59 154 GLY B N 1
ATOM 2508 C CA . GLY B 1 154 ? 6.594 -17.031 -17.172 1 48.59 154 GLY B CA 1
ATOM 2509 C C . GLY B 1 154 ? 6.781 -15.867 -18.125 1 48.59 154 GLY B C 1
ATOM 2510 O O . GLY B 1 154 ? 7.047 -16.062 -19.312 1 48.59 154 GLY B O 1
ATOM 2511 N N . LEU B 1 155 ? 6.254 -14.836 -17.859 1 44.69 155 LEU B N 1
ATOM 2512 C CA . LEU B 1 155 ? 6.582 -13.82 -18.859 1 44.69 155 LEU B CA 1
ATOM 2513 C C . LEU B 1 155 ? 8.094 -13.711 -19.031 1 44.69 155 LEU B C 1
ATOM 2515 O O . LEU B 1 155 ? 8.562 -13.305 -20.109 1 44.69 155 LEU B O 1
ATOM 2519 N N . LEU B 1 156 ? 8.875 -13.812 -18 1 41.44 156 LEU B N 1
ATOM 2520 C CA . LEU B 1 156 ? 10.297 -13.75 -18.328 1 41.44 156 LEU B CA 1
ATOM 2521 C C . LEU B 1 156 ? 10.906 -15.148 -18.359 1 41.44 156 LEU B C 1
ATOM 2523 O O . LEU B 1 156 ? 10.492 -16.031 -17.609 1 41.44 156 LEU B O 1
#

Organism: Rhodopseudomonas palustris (strain ATCC BAA-98 / CGA009) (NCBI:txid258594)

Foldseek 3Di:
DDPVLVVLVVLQVVLLCLQLVVLVCCQPPLLVVLLVDDLVPNLVVCVVVCVVSLVVNLVSLVSNVVSLVVNCVVVVCPVVCPPVLLVLNVLVVVLSVVVNCCSVPCVVPPCSVVLVVCSVVPVNVSSVVVNVVSVVSSVSSVVSVVSVVCSVVPPD/DDPVLVVLVVLQVVLLCLQLVVLVCCQPPLLVVLLVDDLVPNLVVCVVVCVVSLVVNQVSLVSNVVSLVVNCVVVVCPVVCPPVLLVLNVLVVVLSVVVNCCSVPCVVPPCSVVLVVCSVVPVNVSSVVVNVVSVVSSVSSVVSVVSVVCSVVPPD

Sequence (312 aa):
MLDWPTVFRIIHVLGVVHWIGGLLFVTFVILPSLLDMEATRRLPLFDALERRFAAQARISTLLVGISGFYMLYAYDRWAQLADPQFWWLSAMLGLWAIFIVMLFVAEPLFLHAWFDTRARRDPDRAFRVALRGHRVLSTISLITVLGAVGGAHGLLMLDWPTVFRIIHVLGVVHWIGGLLFVTFVILPSLLDMEATRRLPLFDALERRFAAQARISTLLVGISGFYMLYAYDRWAQLADPQFWWLSAMLGLWAIFIVMLFVAEPLFLHAWFDTRARRDPDRAFRVALRGHRVLSTISLITVLGAVGGAHGLL

Secondary structure (DSSP, 8-state):
---HHHHHHHHHHHHHHHHHHHHHHIIIIIHHHHHTS-HHHHHHHHHHHHHHHHHHHHHHHHHHHHHHHHHHHHTT-GGGGG-GGGHHHHHHHHHHHHHHHIIIIIIIIIIHHHHHHHHHH-HHHHHHHHHHHHHHHHHHHHHHHHHHHHHTTT--/---HHHHHHHHHHHHHHHHHHHHHHIIIIIHHHHHTS-HHHHHHHHHHHHHHHHHHHHHHHHHHHHHHHHHHHHTT-TGGGG-GGGHHHHHHHHHHHHHHHIIIIIIIIIIHHHHHHHHHH-HHHHHHHHHHHHHHHHHHHHHHHHHHHHHTTT--

Radius of gyration: 20.22 Å; Cα contacts (8 Å, |Δi|>4): 320; chains: 2; bounding box: 45×57×46 Å

pLDDT: mean 90.13, std 12.44, range [41.12, 98.81]